Protein AF-A0A929VC02-F1 (afdb_monomer)

Solvent-accessible surface area (backbone atoms only — not comparable to full-atom values): 9599 Å² total; per-residue (Å²): 104,50,95,82,65,68,54,56,39,56,42,61,37,49,88,29,85,53,9,28,54,65,68,62,53,51,51,35,57,77,70,49,42,75,74,69,43,62,22,49,29,26,22,41,56,49,69,61,20,44,47,54,18,50,52,42,27,49,53,31,43,77,44,56,68,30,65,98,31,64,73,59,37,52,54,46,51,33,52,32,50,35,29,50,43,41,16,37,49,35,43,48,42,49,44,52,50,36,67,76,44,52,26,66,78,69,73,48,49,62,70,54,33,69,91,43,45,64,60,52,48,52,52,50,51,52,52,48,52,55,46,34,43,73,74,46,68,33,39,58,68,62,16,40,56,42,84,72,46,81,46,62,45,88,51,14,63,82,50,63,45,62,45,58,45,71,43,85,61,62,56,74,78,72,77,77,78,128

Foldseek 3Di:
DCVVPLFAAEEFAQPDAAFHDQVVLLVCLVVVVLQVHQYYAGHNPRCVRVVVRVVSRVVCVVCSNVVVNVVVNQVSSQVRVQRCLPRPQVTVPLVVCCVPPVCVVVVADQLACDVVQVVVQVSSVVSSVVCCCVRVVCDGQQWHKAWDDWDDPNNHSRRIGTGIGTDDDRDDPPPPDD

Sequence (178 aa):
YHEKYQRAIGVSDVTTCNGCDNDFMENARIHGIFDMIDAIGGWNTAENTNGVVIAQMMIASYYHRFENKEALKVASDTFMARALIADWLAQSNVAHDFYFQYAPEHGIDPFKLQEHLEEVKEFYKKRLSELLEKKLGSQLRGREIHLQKIRFSWNGAFYFAVDCELTGSAKEAGGAER

Radius of gyration: 17.12 Å; Cα contacts (8 Å, |Δi|>4): 274; chains: 1; bounding box: 53×29×47 Å

pLDDT: mean 91.27, std 12.73, range [34.81, 98.19]

Structure (mmCIF, N/CA/C/O backbone):
data_AF-A0A929VC02-F1
#
_entry.id   AF-A0A929VC02-F1
#
loop_
_atom_site.group_PDB
_atom_site.id
_atom_site.type_symbol
_atom_site.label_atom_id
_atom_site.label_alt_id
_atom_site.label_comp_id
_atom_site.label_asym_id
_atom_site.label_entity_id
_atom_site.label_seq_id
_atom_site.pdbx_PDB_ins_code
_atom_site.Cartn_x
_atom_site.Cartn_y
_atom_site.Cartn_z
_atom_site.occupancy
_atom_site.B_iso_or_equiv
_atom_site.auth_seq_id
_atom_site.auth_comp_id
_atom_site.auth_asym_id
_atom_site.auth_atom_id
_atom_site.pdbx_PDB_model_num
ATOM 1 N N . TYR A 1 1 ? -16.280 -11.088 15.897 1.00 62.56 1 TYR A N 1
ATOM 2 C CA . TYR A 1 1 ? -15.101 -11.159 16.797 1.00 62.56 1 TYR A CA 1
ATOM 3 C C . TYR A 1 1 ? -14.931 -9.850 17.559 1.00 62.56 1 TYR A C 1
ATOM 5 O O . TYR A 1 1 ? -14.931 -9.894 18.779 1.00 62.56 1 TYR A O 1
ATOM 13 N N . HIS A 1 2 ? -14.909 -8.702 16.872 1.00 68.88 2 HIS A N 1
ATOM 14 C CA . HIS A 1 2 ? -14.925 -7.365 17.488 1.00 68.88 2 HIS A CA 1
ATOM 15 C C . HIS A 1 2 ? -16.041 -7.152 18.504 1.00 68.88 2 HIS A C 1
ATOM 17 O O . HIS A 1 2 ? -15.754 -6.907 19.665 1.00 68.88 2 HIS A O 1
ATOM 23 N N . GLU A 1 3 ? -17.292 -7.366 18.106 1.00 67.81 3 GLU A N 1
ATOM 24 C CA . GLU A 1 3 ? -18.459 -7.171 18.982 1.00 67.81 3 GLU A CA 1
ATOM 25 C C . GLU A 1 3 ? -18.394 -8.002 20.270 1.00 67.81 3 GLU A C 1
ATOM 27 O O . GLU A 1 3 ? -18.836 -7.563 21.327 1.00 67.81 3 GLU A O 1
ATOM 32 N N . LYS A 1 4 ? -17.794 -9.196 20.191 1.00 71.69 4 LYS A N 1
ATOM 33 C CA . LYS A 1 4 ? -17.735 -10.157 21.296 1.00 71.69 4 LYS A CA 1
ATOM 34 C C . LYS A 1 4 ? -16.480 -10.026 22.160 1.00 71.69 4 LYS A C 1
ATOM 36 O O . LYS A 1 4 ? -16.547 -10.272 23.358 1.00 71.69 4 LYS A O 1
ATOM 41 N N . TYR A 1 5 ? -15.335 -9.712 21.559 1.00 72.12 5 TYR A N 1
ATOM 42 C CA . TYR A 1 5 ? -14.031 -9.780 22.224 1.00 72.12 5 TYR A CA 1
ATOM 43 C C . TYR A 1 5 ? -13.316 -8.432 22.311 1.00 72.12 5 TYR A C 1
ATOM 45 O O . TYR A 1 5 ? -12.352 -8.337 23.064 1.00 72.12 5 TYR A O 1
ATOM 53 N N . GLN A 1 6 ? -13.769 -7.410 21.574 1.00 71.44 6 GLN A N 1
ATOM 54 C CA . GLN A 1 6 ? -13.200 -6.055 21.571 1.00 71.44 6 GLN A CA 1
ATOM 55 C C . GLN A 1 6 ? -11.680 -6.039 21.313 1.00 71.44 6 GLN A C 1
ATOM 57 O O . GLN A 1 6 ? -10.944 -5.226 21.867 1.00 71.44 6 GLN A O 1
ATOM 62 N N . ARG A 1 7 ? -11.185 -6.980 20.497 1.00 83.88 7 ARG A N 1
ATOM 63 C CA . ARG A 1 7 ? -9.752 -7.146 20.209 1.00 83.88 7 ARG A CA 1
ATOM 64 C C . ARG A 1 7 ? -9.407 -6.617 18.835 1.00 83.88 7 ARG A C 1
ATOM 66 O O . ARG A 1 7 ? -10.142 -6.884 17.891 1.00 83.88 7 ARG A O 1
ATOM 73 N N . ALA A 1 8 ? -8.254 -5.963 18.727 1.00 92.94 8 ALA A N 1
ATOM 74 C CA . ALA A 1 8 ? -7.704 -5.606 17.433 1.00 92.94 8 ALA A CA 1
ATOM 75 C C . ALA A 1 8 ? -7.436 -6.860 16.583 1.00 92.94 8 ALA A C 1
ATOM 77 O O . ALA A 1 8 ? -7.048 -7.905 17.114 1.00 92.94 8 ALA A O 1
ATOM 78 N N . ILE A 1 9 ? -7.648 -6.751 15.274 1.00 94.69 9 ILE A N 1
ATOM 79 C CA . ILE A 1 9 ? -7.379 -7.824 14.308 1.00 94.69 9 ILE A CA 1
ATOM 80 C C . ILE A 1 9 ? -6.337 -7.323 13.318 1.00 94.69 9 ILE A C 1
ATOM 82 O O . ILE A 1 9 ? -6.494 -6.249 12.753 1.00 94.69 9 ILE A O 1
ATOM 86 N N . GLY A 1 10 ? -5.291 -8.099 13.079 1.00 95.81 10 GLY A N 1
ATOM 87 C CA . GLY A 1 10 ? -4.235 -7.763 12.133 1.00 95.81 10 GLY A CA 1
ATOM 88 C C . GLY A 1 10 ? -3.983 -8.914 11.178 1.00 95.81 10 GLY A C 1
ATOM 89 O O . GLY A 1 10 ? -4.133 -10.079 11.551 1.00 95.81 10 GLY A O 1
ATOM 90 N N . VAL A 1 11 ? -3.599 -8.579 9.953 1.00 96.62 11 VAL A N 1
ATOM 91 C CA . VAL A 1 11 ? -3.214 -9.539 8.918 1.00 96.62 11 VAL A CA 1
ATOM 92 C C . VAL A 1 11 ? -1.751 -9.312 8.569 1.00 96.62 11 VAL A C 1
ATOM 94 O O . VAL A 1 11 ? -1.351 -8.195 8.267 1.00 96.62 11 VAL A O 1
ATOM 97 N N . SER A 1 12 ? -0.955 -10.373 8.611 1.00 95.56 12 SER A N 1
ATOM 98 C CA . SER A 1 12 ? 0.431 -10.355 8.151 1.00 95.56 12 SER A CA 1
ATOM 99 C C . SER A 1 12 ? 0.554 -11.351 7.014 1.00 95.56 12 SER A C 1
ATOM 101 O O . SER A 1 12 ? 0.361 -12.550 7.223 1.00 95.56 12 SER A O 1
ATOM 103 N N . ASP A 1 13 ? 0.819 -10.845 5.817 1.00 94.75 13 ASP A N 1
ATOM 104 C CA . ASP A 1 13 ? 1.053 -11.660 4.640 1.00 94.75 13 ASP A CA 1
ATOM 105 C C . ASP A 1 13 ? 2.558 -11.785 4.384 1.00 94.75 13 ASP A C 1
ATOM 107 O O . ASP A 1 13 ? 3.274 -10.806 4.173 1.00 94.75 13 ASP A O 1
ATOM 111 N N . VAL A 1 14 ? 3.040 -13.021 4.462 1.00 93.31 14 VAL A N 1
ATOM 112 C CA . VAL A 1 14 ? 4.458 -13.389 4.329 1.00 93.31 14 VAL A CA 1
ATOM 113 C C . VAL A 1 14 ? 4.645 -14.493 3.289 1.00 93.31 14 VAL A C 1
ATOM 115 O O . VAL A 1 14 ? 5.640 -15.215 3.301 1.00 93.31 14 VAL A O 1
ATOM 118 N N . THR A 1 15 ? 3.646 -14.680 2.426 1.00 88.44 15 THR A N 1
ATOM 119 C CA . THR A 1 15 ? 3.602 -15.778 1.455 1.00 88.44 15 THR A CA 1
ATOM 120 C C . THR A 1 15 ? 4.491 -15.523 0.236 1.00 88.44 15 THR A C 1
ATOM 122 O O . THR A 1 15 ? 5.040 -16.470 -0.331 1.00 88.44 15 THR A O 1
ATOM 125 N N . THR A 1 16 ? 4.676 -14.257 -0.148 1.00 86.31 16 THR A N 1
ATOM 126 C CA . THR A 1 16 ? 5.395 -13.837 -1.359 1.00 86.31 16 THR A CA 1
ATOM 127 C C . THR A 1 16 ? 6.744 -13.181 -1.069 1.00 86.31 16 THR A C 1
ATOM 129 O O . THR A 1 16 ? 6.993 -12.646 0.009 1.00 86.31 16 THR A O 1
ATOM 132 N N . CYS A 1 17 ? 7.644 -13.195 -2.063 1.00 82.88 17 CYS A N 1
ATOM 133 C CA . CYS A 1 17 ? 9.002 -12.657 -1.920 1.00 82.88 17 CYS A CA 1
ATOM 134 C C . CYS A 1 17 ? 9.070 -11.128 -1.770 1.00 82.88 17 CYS A C 1
ATOM 136 O O . CYS A 1 17 ? 10.030 -10.646 -1.184 1.00 82.88 17 CYS A O 1
ATOM 138 N N . ASN A 1 18 ? 8.107 -10.372 -2.298 1.00 87.06 18 ASN A N 1
ATOM 139 C CA . ASN A 1 18 ? 7.970 -8.929 -2.086 1.00 87.06 18 ASN A CA 1
ATOM 140 C C . ASN A 1 18 ? 6.486 -8.566 -2.202 1.00 87.06 18 ASN A C 1
ATOM 142 O O . ASN A 1 18 ? 5.821 -9.056 -3.114 1.00 87.06 18 ASN A O 1
ATOM 146 N N . GLY A 1 19 ? 5.994 -7.708 -1.309 1.00 91.75 19 GLY A N 1
ATOM 147 C CA . GLY A 1 19 ? 4.582 -7.331 -1.264 1.00 91.75 19 GLY A CA 1
ATOM 148 C C . GLY A 1 19 ? 3.656 -8.433 -0.741 1.00 91.75 19 GLY A C 1
ATOM 149 O O . GLY A 1 19 ? 4.113 -9.388 -0.110 1.00 91.75 19 GLY A O 1
ATOM 150 N N . CYS A 1 20 ? 2.359 -8.272 -1.006 1.00 94.50 20 CYS A N 1
ATOM 151 C CA . CYS A 1 20 ? 1.292 -9.223 -0.674 1.00 94.50 20 CYS A CA 1
ATOM 152 C C . CYS A 1 20 ? 1.000 -10.241 -1.795 1.00 94.50 20 CYS A C 1
ATOM 154 O O . CYS A 1 20 ? 1.205 -9.959 -2.980 1.00 94.50 20 CYS A O 1
ATOM 156 N N . ASP A 1 21 ? 0.368 -11.355 -1.439 1.00 95.50 21 ASP A N 1
ATOM 157 C CA . ASP A 1 21 ? -0.318 -12.259 -2.355 1.00 95.50 21 ASP A CA 1
ATOM 158 C C . ASP A 1 21 ? -1.566 -11.600 -2.959 1.00 95.50 21 ASP A C 1
ATOM 160 O O . ASP A 1 21 ? -2.468 -11.123 -2.263 1.00 95.50 21 ASP A O 1
ATOM 164 N N . ASN A 1 22 ? -1.627 -11.554 -4.290 1.00 95.69 22 ASN A N 1
ATOM 165 C CA . ASN A 1 22 ? -2.700 -10.850 -4.989 1.00 95.69 22 ASN A CA 1
ATOM 166 C C . ASN A 1 22 ? -4.061 -11.535 -4.827 1.00 95.69 22 ASN A C 1
ATOM 168 O O . ASN A 1 22 ? -5.069 -10.828 -4.728 1.00 95.69 22 ASN A O 1
ATOM 172 N N . ASP A 1 23 ? -4.100 -12.868 -4.777 1.00 96.12 23 ASP A N 1
ATOM 173 C CA . ASP A 1 23 ? -5.351 -13.617 -4.659 1.00 96.12 23 ASP A CA 1
ATOM 174 C C . ASP A 1 23 ? -5.973 -13.400 -3.280 1.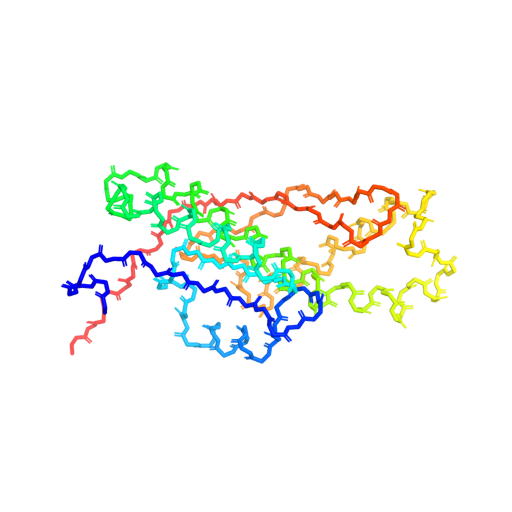00 96.12 23 ASP A C 1
ATOM 176 O O . ASP A 1 23 ? -7.162 -13.082 -3.174 1.00 96.12 23 ASP A O 1
ATOM 180 N N . PHE A 1 24 ? -5.172 -13.484 -2.218 1.00 96.25 24 PHE A N 1
ATOM 181 C CA . PHE A 1 24 ? -5.597 -13.148 -0.867 1.00 96.25 24 PHE A CA 1
ATOM 182 C C . PHE A 1 24 ? -6.142 -11.719 -0.793 1.00 96.25 24 PHE A C 1
ATOM 184 O O . PHE A 1 24 ? -7.256 -11.511 -0.306 1.00 96.25 24 PHE A O 1
ATOM 191 N N . MET A 1 25 ? -5.396 -10.736 -1.303 1.00 97.19 25 MET A N 1
ATOM 192 C CA . MET A 1 25 ? -5.789 -9.329 -1.214 1.00 97.19 25 MET A CA 1
ATOM 193 C C . MET A 1 25 ? -7.062 -9.014 -2.009 1.00 97.19 25 MET A C 1
ATOM 195 O O . MET A 1 25 ? -7.900 -8.232 -1.552 1.00 97.19 25 MET A O 1
ATOM 199 N N . GLU A 1 26 ? -7.253 -9.638 -3.172 1.00 97.56 26 GLU A N 1
ATOM 200 C CA . GLU A 1 26 ? -8.474 -9.477 -3.965 1.00 97.56 26 GLU A CA 1
ATOM 201 C C . GLU A 1 26 ? -9.687 -10.109 -3.267 1.00 97.56 26 GLU A C 1
ATOM 203 O O . GLU A 1 26 ? -10.746 -9.485 -3.185 1.00 97.56 26 GLU A O 1
ATOM 208 N N . ASN A 1 27 ? -9.532 -11.298 -2.679 1.00 97.19 27 ASN A N 1
ATOM 209 C CA . ASN A 1 27 ? -10.591 -11.914 -1.878 1.00 97.19 27 ASN A CA 1
ATOM 210 C C . ASN A 1 27 ? -10.909 -11.078 -0.628 1.00 97.19 27 ASN A C 1
ATOM 212 O O . ASN A 1 27 ? -12.078 -10.847 -0.312 1.00 97.19 27 ASN A O 1
ATOM 216 N N . ALA A 1 28 ? -9.885 -10.561 0.056 1.00 96.75 28 ALA A N 1
ATOM 217 C CA . ALA A 1 28 ? -10.046 -9.699 1.222 1.00 96.75 28 ALA A CA 1
ATOM 218 C C . ALA A 1 28 ? -10.853 -8.433 0.888 1.00 96.75 28 ALA A C 1
ATOM 220 O O . ALA A 1 28 ? -11.749 -8.043 1.640 1.00 96.75 28 ALA A O 1
ATOM 221 N N . ARG A 1 29 ? -10.585 -7.831 -0.272 1.00 96.44 29 ARG A N 1
ATOM 222 C CA . ARG A 1 29 ? -11.320 -6.683 -0.811 1.00 96.44 29 ARG A CA 1
ATOM 223 C C . ARG A 1 29 ? -12.786 -7.015 -1.089 1.00 96.44 29 ARG A C 1
ATOM 225 O O . ARG A 1 29 ? -13.664 -6.297 -0.620 1.00 96.44 29 ARG A O 1
ATOM 232 N N . ILE A 1 30 ? -13.055 -8.103 -1.816 1.00 96.00 30 ILE A N 1
ATOM 233 C CA . ILE A 1 30 ? -14.417 -8.533 -2.185 1.00 96.00 30 ILE A CA 1
ATOM 234 C C . ILE A 1 30 ? -15.268 -8.821 -0.941 1.00 96.00 30 ILE A C 1
ATOM 236 O O . ILE A 1 30 ?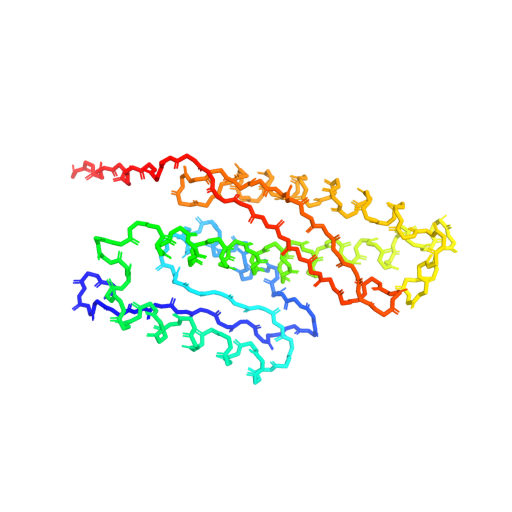 -16.457 -8.513 -0.918 1.00 96.00 30 ILE A O 1
ATOM 240 N N . HIS A 1 31 ? -14.657 -9.368 0.110 1.00 95.81 31 HIS A N 1
ATOM 241 C CA . HIS A 1 31 ? -15.338 -9.702 1.360 1.00 95.81 31 HIS A CA 1
ATOM 242 C C . HIS A 1 31 ? -15.325 -8.581 2.414 1.00 95.81 31 HIS A C 1
ATOM 244 O O . HIS A 1 31 ? -15.722 -8.822 3.554 1.00 95.81 31 HIS A O 1
ATOM 250 N N . GLY A 1 32 ? -14.872 -7.367 2.075 1.00 94.69 32 GLY A N 1
ATOM 251 C CA . GLY A 1 32 ? -14.882 -6.226 3.001 1.00 94.69 32 GLY A CA 1
ATOM 252 C C . GLY A 1 32 ? -13.956 -6.392 4.214 1.00 94.69 32 GLY A C 1
ATOM 253 O O . GLY A 1 32 ? -14.171 -5.778 5.258 1.00 94.69 32 GLY A O 1
ATOM 254 N N . ILE A 1 33 ? -12.911 -7.221 4.112 1.00 95.06 33 ILE A N 1
ATOM 255 C CA . ILE A 1 33 ? -11.979 -7.490 5.219 1.00 95.06 33 ILE A CA 1
ATOM 256 C C . ILE A 1 33 ? -11.265 -6.210 5.675 1.00 95.06 33 ILE A C 1
ATOM 258 O O . ILE A 1 33 ? -11.025 -6.035 6.872 1.00 95.06 33 ILE A O 1
ATOM 262 N N . PHE A 1 34 ? -10.959 -5.288 4.758 1.00 95.56 34 PHE A N 1
ATOM 263 C CA . PHE A 1 34 ? -10.253 -4.043 5.086 1.00 95.56 34 PHE A CA 1
ATOM 264 C C . PHE A 1 34 ? -11.057 -3.111 6.009 1.00 95.56 34 PHE A C 1
ATOM 266 O O . PHE A 1 34 ? -10.474 -2.339 6.771 1.00 95.56 34 PHE A O 1
ATOM 273 N N . ASP A 1 35 ? -12.383 -3.235 6.048 1.00 91.62 35 ASP A N 1
ATOM 274 C CA . ASP A 1 35 ? -13.221 -2.500 7.001 1.00 91.62 35 ASP A CA 1
ATOM 275 C C . ASP A 1 35 ? -13.218 -3.139 8.399 1.00 91.62 35 ASP A C 1
ATOM 277 O O . ASP A 1 35 ? -13.526 -2.483 9.393 1.00 91.62 35 ASP A O 1
ATOM 281 N N . MET A 1 36 ? -12.790 -4.400 8.503 1.00 91.25 36 MET A N 1
ATOM 282 C CA . MET A 1 36 ? -12.781 -5.154 9.754 1.00 91.25 36 MET A CA 1
ATOM 283 C C . MET A 1 36 ? -11.430 -5.151 10.474 1.00 91.25 36 MET A C 1
ATOM 285 O O . MET A 1 36 ? -11.416 -5.212 11.700 1.00 91.25 36 MET A O 1
ATOM 289 N N . ILE A 1 37 ? -10.298 -5.108 9.770 1.00 95.12 37 ILE A N 1
ATOM 290 C CA . ILE A 1 37 ? -8.963 -5.298 10.380 1.00 95.12 37 ILE A CA 1
ATOM 291 C C . ILE A 1 37 ? -8.288 -3.980 10.769 1.00 95.12 37 ILE A C 1
ATOM 293 O O . ILE A 1 37 ? -8.411 -2.985 10.082 1.00 95.12 37 ILE A O 1
ATOM 297 N N . ASP A 1 38 ? -7.535 -3.934 11.852 1.00 95.00 38 ASP A N 1
ATOM 298 C CA . ASP A 1 38 ? -6.860 -2.724 12.336 1.00 95.00 38 ASP A CA 1
ATOM 299 C C . ASP A 1 38 ? -5.445 -2.553 11.771 1.00 95.00 38 ASP A C 1
ATOM 301 O O . ASP A 1 38 ? -4.878 -1.465 11.834 1.00 95.00 38 ASP A O 1
ATOM 305 N N . ALA A 1 39 ? -4.867 -3.620 11.221 1.00 96.56 39 ALA A N 1
ATOM 306 C CA . ALA A 1 39 ? -3.535 -3.596 10.639 1.00 96.56 39 ALA A CA 1
ATOM 307 C C . ALA A 1 39 ? -3.412 -4.602 9.496 1.00 96.56 39 ALA A C 1
ATOM 309 O O . ALA A 1 39 ? -3.977 -5.697 9.550 1.00 96.56 39 ALA A O 1
ATOM 310 N N . ILE A 1 40 ? -2.616 -4.243 8.495 1.00 97.06 40 ILE A N 1
ATOM 311 C CA . ILE A 1 40 ? -2.153 -5.156 7.458 1.00 97.06 40 ILE A CA 1
ATOM 312 C C . ILE A 1 40 ? -0.693 -4.858 7.129 1.00 97.06 40 ILE A C 1
ATOM 314 O O . ILE A 1 40 ? -0.265 -3.710 7.243 1.00 97.06 40 ILE A O 1
ATOM 318 N N . GLY A 1 41 ? 0.053 -5.882 6.739 1.00 95.44 41 GLY A N 1
ATOM 319 C CA . GLY A 1 41 ? 1.379 -5.745 6.149 1.00 95.44 41 GLY A CA 1
ATOM 320 C C . GLY A 1 41 ? 1.654 -6.914 5.214 1.00 95.44 41 GLY A C 1
ATOM 321 O O . GLY A 1 41 ? 1.171 -8.020 5.468 1.00 95.44 41 GLY A O 1
ATOM 322 N N . GLY A 1 42 ? 2.417 -6.660 4.155 1.00 93.69 42 GLY A N 1
ATOM 323 C CA . GLY A 1 42 ? 2.812 -7.658 3.165 1.00 93.69 42 GLY A CA 1
ATOM 324 C C . GLY A 1 42 ? 4.283 -7.545 2.802 1.00 93.69 42 GLY A C 1
ATOM 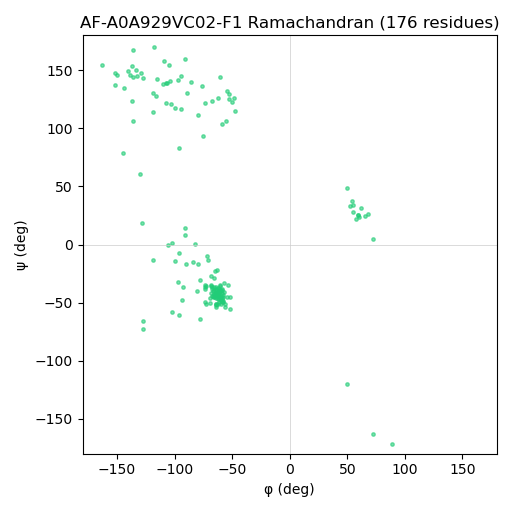325 O O . GLY A 1 42 ? 4.689 -6.615 2.106 1.00 93.69 42 GLY A O 1
ATOM 326 N N . TRP A 1 43 ? 5.098 -8.485 3.275 1.00 90.50 43 TRP A N 1
ATOM 327 C CA . TRP A 1 43 ? 6.524 -8.531 2.950 1.00 90.50 43 TRP A CA 1
ATOM 328 C C . TRP A 1 43 ? 7.118 -9.905 3.271 1.00 90.50 43 TRP A C 1
ATOM 330 O O . TRP A 1 43 ? 6.646 -10.591 4.178 1.00 90.50 43 TRP A O 1
ATOM 340 N N . ASN A 1 44 ? 8.198 -10.297 2.590 1.00 83.00 44 ASN A N 1
ATOM 341 C CA . ASN A 1 44 ? 8.817 -11.618 2.766 1.00 83.00 44 ASN A CA 1
ATOM 342 C C . ASN A 1 44 ? 9.496 -11.826 4.119 1.00 83.00 44 ASN A C 1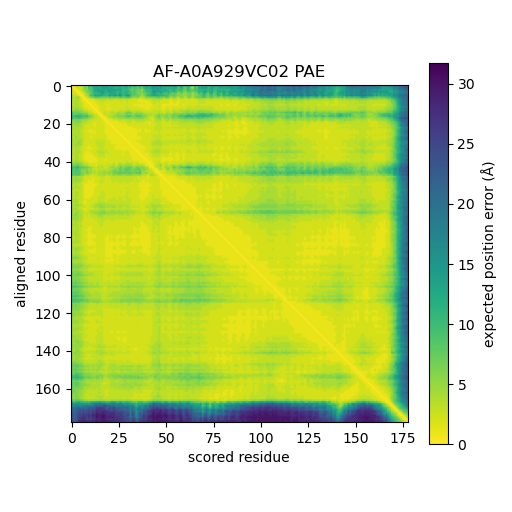
ATOM 344 O O . ASN A 1 44 ? 9.526 -12.940 4.643 1.00 83.00 44 ASN A O 1
ATOM 348 N N . THR A 1 45 ? 10.095 -10.777 4.678 1.00 86.81 45 THR A N 1
ATOM 349 C CA . THR A 1 45 ? 10.753 -10.867 5.981 1.00 86.81 45 THR A CA 1
ATOM 350 C C . THR A 1 45 ? 9.694 -10.894 7.072 1.00 86.81 45 THR A C 1
ATOM 352 O O . THR A 1 45 ? 9.268 -9.847 7.561 1.00 86.81 45 THR A O 1
ATOM 355 N N . ALA A 1 46 ? 9.305 -12.103 7.477 1.00 84.12 46 ALA A N 1
ATOM 356 C CA . ALA A 1 46 ? 8.229 -12.324 8.436 1.00 84.12 46 ALA A CA 1
ATOM 357 C C . ALA A 1 46 ? 8.404 -11.545 9.746 1.00 84.12 46 ALA A C 1
ATOM 359 O O . ALA A 1 46 ? 7.421 -11.068 10.301 1.00 84.12 46 ALA A O 1
ATOM 360 N N . GLU A 1 47 ? 9.635 -11.368 10.229 1.00 84.56 47 GLU A N 1
ATOM 361 C CA . GLU A 1 47 ? 9.909 -10.577 11.435 1.00 84.56 47 GLU A CA 1
ATOM 362 C C . GLU A 1 47 ? 9.499 -9.104 11.277 1.00 84.56 47 GLU A C 1
ATOM 364 O O . GLU A 1 47 ? 8.899 -8.538 12.190 1.00 84.56 47 GLU A O 1
ATOM 369 N N . ASN A 1 48 ? 9.738 -8.504 10.105 1.00 87.06 48 ASN A N 1
ATOM 370 C CA . ASN A 1 48 ? 9.351 -7.122 9.822 1.00 87.06 48 ASN A CA 1
ATOM 371 C C . ASN A 1 48 ? 7.826 -6.999 9.723 1.00 87.06 48 ASN A C 1
ATOM 373 O O . ASN A 1 48 ? 7.230 -6.158 10.397 1.00 87.06 48 ASN A O 1
ATOM 377 N N . THR A 1 49 ? 7.193 -7.864 8.924 1.00 92.94 49 THR A N 1
ATOM 378 C CA . THR A 1 49 ? 5.743 -7.828 8.681 1.00 92.94 49 THR A CA 1
ATOM 379 C C . THR A 1 49 ? 4.967 -8.115 9.962 1.00 92.94 49 THR A C 1
ATOM 381 O O . THR A 1 49 ? 4.136 -7.310 10.387 1.00 92.94 49 THR A O 1
ATOM 384 N N . ASN A 1 50 ? 5.304 -9.210 10.654 1.00 94.62 50 ASN A N 1
ATOM 385 C CA . ASN A 1 50 ? 4.673 -9.568 11.922 1.00 94.62 50 ASN A CA 1
ATOM 386 C C . ASN A 1 50 ? 4.927 -8.494 12.982 1.00 94.62 50 ASN A C 1
ATOM 388 O O . ASN A 1 50 ? 4.004 -8.144 13.712 1.00 94.62 50 ASN A O 1
ATOM 392 N N . GLY A 1 51 ? 6.145 -7.948 13.057 1.00 95.50 51 GLY A N 1
ATOM 393 C CA . GLY A 1 51 ? 6.499 -6.903 14.014 1.00 95.50 51 GLY A CA 1
ATOM 394 C C . GLY A 1 51 ? 5.644 -5.644 13.855 1.00 95.50 51 GLY A C 1
ATOM 395 O O . GLY A 1 51 ? 5.069 -5.170 14.835 1.00 95.50 51 GLY A O 1
ATOM 396 N N . VAL A 1 52 ? 5.496 -5.136 12.626 1.00 95.00 52 VAL A N 1
ATOM 397 C CA . VAL A 1 52 ? 4.663 -3.955 12.334 1.00 95.00 52 VAL A CA 1
ATOM 398 C C . VAL A 1 52 ? 3.190 -4.226 12.639 1.00 95.00 52 VAL A C 1
ATOM 400 O O . VAL A 1 52 ? 2.539 -3.412 13.300 1.00 95.00 52 VAL A O 1
ATOM 403 N N . VAL A 1 53 ? 2.667 -5.377 12.210 1.00 97.06 53 VAL A N 1
ATOM 404 C CA . VAL A 1 53 ? 1.258 -5.746 12.418 1.00 97.06 53 VAL A CA 1
ATOM 405 C C . VAL A 1 53 ? 0.952 -5.927 13.907 1.00 97.06 53 VAL A C 1
ATOM 407 O O . VAL A 1 53 ? -0.042 -5.391 14.395 1.00 97.06 53 VAL A O 1
ATOM 410 N N . ILE A 1 54 ? 1.822 -6.606 14.663 1.00 96.56 54 ILE A N 1
ATOM 411 C CA . ILE A 1 54 ? 1.683 -6.762 16.119 1.00 96.56 54 ILE A CA 1
ATOM 412 C C . ILE A 1 54 ? 1.752 -5.403 16.815 1.00 96.56 54 ILE A C 1
ATOM 414 O O . ILE A 1 54 ? 0.898 -5.120 17.654 1.00 96.56 54 ILE A O 1
ATOM 418 N N . ALA A 1 55 ? 2.707 -4.541 16.456 1.00 96.88 55 ALA A N 1
ATOM 419 C CA . ALA A 1 55 ? 2.825 -3.213 17.053 1.00 96.88 55 ALA A CA 1
ATOM 420 C C . ALA A 1 55 ? 1.549 -2.379 16.841 1.00 96.88 55 ALA A C 1
ATOM 422 O O . ALA A 1 55 ? 1.023 -1.807 17.797 1.00 96.88 55 ALA A O 1
ATOM 423 N N . GLN A 1 56 ? 0.997 -2.366 15.622 1.00 96.81 56 GLN A N 1
ATOM 424 C CA . GLN A 1 56 ? -0.264 -1.673 15.337 1.00 96.81 56 GLN A CA 1
ATOM 425 C C . GLN A 1 56 ? -1.449 -2.288 16.091 1.00 96.81 56 GLN A C 1
ATOM 427 O O . GLN A 1 56 ? -2.241 -1.554 16.680 1.00 96.81 56 GLN A O 1
ATOM 432 N N . MET A 1 57 ? -1.545 -3.621 16.168 1.00 95.75 57 MET A N 1
ATOM 433 C CA . MET A 1 57 ? -2.580 -4.283 16.973 1.00 95.75 57 MET A CA 1
ATOM 434 C C . MET A 1 57 ? -2.466 -3.960 18.467 1.00 95.75 57 MET A C 1
ATOM 436 O O . MET A 1 57 ? -3.492 -3.804 19.131 1.00 95.75 57 MET A O 1
ATOM 44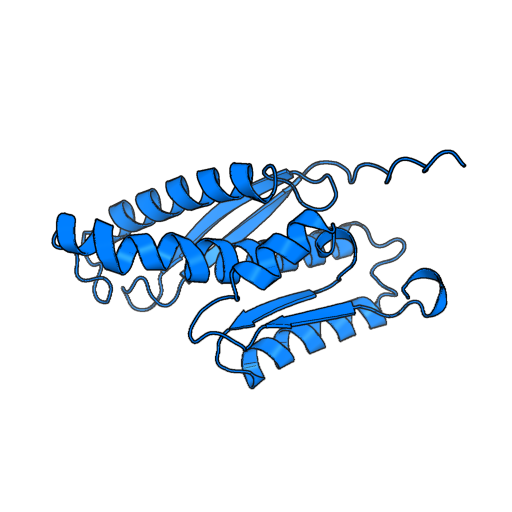0 N N . MET A 1 58 ? -1.251 -3.847 19.012 1.00 95.69 58 MET A N 1
ATOM 441 C CA . MET A 1 58 ? -1.028 -3.456 20.406 1.00 95.69 58 MET A CA 1
ATOM 442 C C . MET A 1 58 ? -1.471 -2.015 20.660 1.00 95.69 58 MET A C 1
ATOM 444 O O . MET A 1 58 ? -2.172 -1.770 21.640 1.00 95.69 58 MET A O 1
ATOM 448 N N . ILE A 1 59 ? -1.123 -1.080 19.769 1.00 95.75 59 ILE A N 1
ATOM 449 C CA . ILE A 1 59 ? -1.555 0.323 19.855 1.00 95.75 59 ILE A CA 1
ATOM 450 C C . ILE A 1 59 ? -3.082 0.408 19.768 1.00 95.75 59 ILE A C 1
ATOM 452 O O . ILE A 1 59 ? -3.713 1.015 20.633 1.00 95.75 59 ILE A O 1
ATOM 456 N N . ALA A 1 60 ? -3.686 -0.243 18.771 1.00 94.75 60 ALA A N 1
ATOM 457 C CA . ALA A 1 60 ? -5.134 -0.288 18.622 1.00 94.75 60 ALA A CA 1
ATOM 458 C C . ALA A 1 60 ? -5.796 -0.886 19.871 1.00 94.75 60 ALA A C 1
ATOM 460 O O . ALA A 1 60 ? -6.742 -0.307 20.394 1.00 94.75 60 ALA A O 1
ATOM 461 N N . SER A 1 61 ? -5.274 -1.989 20.412 1.00 92.81 61 SER A N 1
ATOM 462 C CA . SER A 1 61 ? -5.818 -2.616 21.625 1.00 92.81 61 SER A CA 1
ATOM 463 C C . SER A 1 61 ? -5.698 -1.716 22.857 1.00 92.81 61 SER A C 1
ATOM 465 O O . SER A 1 61 ? -6.661 -1.599 23.610 1.00 92.81 61 SER A O 1
ATOM 467 N N . TYR A 1 62 ? -4.555 -1.046 23.045 1.00 93.44 62 TYR A N 1
ATOM 468 C CA . TYR A 1 62 ? -4.332 -0.105 24.148 1.00 93.44 62 TYR A CA 1
ATOM 469 C C . TYR A 1 62 ? -5.343 1.047 24.131 1.00 93.44 62 TYR A C 1
ATOM 471 O O . TYR A 1 62 ? -5.828 1.470 25.177 1.00 93.44 62 TYR A O 1
ATOM 479 N N . TYR A 1 63 ? -5.698 1.529 22.939 1.00 93.19 63 TYR A N 1
ATOM 480 C CA . TYR A 1 63 ? -6.686 2.590 22.761 1.00 93.19 63 TYR A CA 1
ATOM 481 C C . TYR A 1 63 ? -8.121 2.084 22.569 1.00 93.19 63 TYR A C 1
ATOM 483 O O . TYR A 1 63 ? -8.956 2.868 22.126 1.00 93.19 63 TYR A O 1
ATOM 491 N N . HIS A 1 64 ? -8.425 0.814 22.860 1.00 91.19 64 HIS A N 1
ATOM 492 C CA . HIS A 1 64 ? -9.752 0.222 22.625 1.00 91.19 64 HIS A CA 1
ATOM 493 C C . HIS A 1 64 ? -10.262 0.482 21.197 1.00 91.19 64 HIS A C 1
ATOM 495 O O . HIS A 1 64 ? -11.356 0.985 20.973 1.00 91.19 64 HIS A O 1
ATOM 501 N N . ARG A 1 65 ? -9.401 0.210 20.213 1.00 91.38 65 ARG A N 1
ATOM 502 C CA . ARG A 1 65 ? -9.595 0.500 18.782 1.00 91.38 65 ARG A CA 1
ATOM 503 C C . ARG A 1 65 ? -9.906 1.971 18.492 1.00 91.38 65 ARG A C 1
ATOM 505 O O . ARG A 1 65 ? -10.613 2.292 17.541 1.00 91.38 65 ARG A O 1
ATOM 512 N N . PHE A 1 66 ? -9.314 2.856 19.291 1.00 93.31 66 PHE A N 1
ATOM 513 C CA . PHE A 1 66 ? -9.459 4.307 19.204 1.00 93.31 66 PHE A CA 1
ATOM 514 C C . PHE A 1 66 ? -10.898 4.792 19.422 1.00 93.31 66 PHE A C 1
ATOM 516 O O . PHE A 1 66 ? -11.296 5.820 18.871 1.00 93.31 66 PHE A O 1
ATOM 523 N N . GLU A 1 67 ? -11.673 4.082 20.248 1.00 89.69 67 GLU A N 1
ATOM 524 C CA . GLU A 1 67 ? -13.012 4.511 20.650 1.00 89.69 67 GLU A CA 1
ATOM 525 C C . GLU A 1 67 ? -12.970 5.942 21.215 1.00 89.69 67 GLU A C 1
ATOM 527 O O . GLU A 1 67 ? -12.138 6.275 22.067 1.00 89.69 67 GLU A O 1
ATOM 532 N N . ASN A 1 68 ? -13.846 6.816 20.709 1.00 91.75 68 ASN A N 1
ATOM 533 C CA . ASN A 1 68 ? -13.891 8.244 21.046 1.00 91.75 68 ASN A CA 1
ATOM 534 C C . ASN A 1 68 ? -12.576 9.015 20.767 1.00 91.75 68 ASN A C 1
ATOM 536 O O . ASN A 1 68 ? -12.326 10.062 21.368 1.00 91.75 68 ASN A O 1
ATOM 540 N N . LYS A 1 69 ? -11.705 8.513 19.875 1.00 94.75 69 LYS A N 1
ATOM 541 C CA . LYS A 1 69 ? -10.413 9.128 19.510 1.00 94.75 69 LYS A CA 1
ATOM 542 C C . LYS A 1 69 ? -10.239 9.235 17.997 1.00 94.75 69 LYS A C 1
ATOM 544 O O . LYS A 1 69 ? -9.275 8.720 17.434 1.00 94.75 69 LYS A O 1
ATOM 549 N N . GLU A 1 70 ? -11.144 9.967 17.354 1.00 93.88 70 GLU A N 1
ATOM 550 C CA . GLU A 1 70 ? -11.229 10.058 15.890 1.00 93.88 70 GLU A CA 1
ATOM 551 C C . GLU A 1 70 ? -9.902 10.432 15.213 1.00 93.88 70 GLU A C 1
ATOM 553 O O . GLU A 1 70 ? -9.481 9.775 14.268 1.00 93.88 70 GLU A O 1
ATOM 558 N N . ALA A 1 71 ? -9.178 11.428 15.732 1.00 94.81 71 ALA A N 1
ATOM 559 C CA . ALA A 1 71 ? -7.899 11.840 15.148 1.00 94.81 71 ALA A CA 1
ATOM 560 C C . ALA A 1 71 ? -6.848 10.710 15.148 1.00 94.81 71 ALA A C 1
ATOM 562 O O . ALA A 1 71 ? -6.112 10.544 14.176 1.00 94.81 71 ALA A O 1
ATOM 563 N N . LEU A 1 72 ? -6.794 9.901 16.214 1.00 96.25 72 LEU A N 1
ATOM 564 C CA . LEU A 1 72 ? -5.890 8.747 16.280 1.00 96.25 72 LEU A CA 1
ATOM 565 C C . LEU A 1 72 ? -6.377 7.604 15.387 1.00 96.25 72 LEU A C 1
ATOM 567 O O . LEU A 1 72 ? -5.557 6.925 14.770 1.00 96.25 72 LEU A O 1
ATOM 571 N N . LYS A 1 73 ? -7.699 7.425 15.278 1.00 95.38 73 LYS A N 1
ATOM 572 C CA . LYS A 1 73 ? -8.298 6.447 14.371 1.00 95.38 73 LYS A CA 1
ATOM 573 C C . LYS A 1 73 ? -7.936 6.749 12.919 1.00 95.38 73 LYS A C 1
ATOM 575 O O . LYS A 1 73 ? -7.469 5.855 12.222 1.00 95.38 73 LYS A O 1
ATOM 580 N N . VAL A 1 74 ? -8.062 8.007 12.495 1.00 96.38 74 VAL A N 1
ATOM 581 C CA . VAL A 1 74 ? -7.665 8.458 11.152 1.00 96.38 74 VAL A CA 1
ATOM 582 C C . VAL A 1 74 ? -6.172 8.249 10.919 1.00 96.38 74 VAL A C 1
ATOM 584 O O . VAL A 1 74 ? -5.789 7.772 9.853 1.00 96.38 74 VAL A O 1
ATOM 587 N N . ALA A 1 75 ? -5.318 8.542 11.904 1.00 97.00 75 ALA A N 1
ATOM 588 C CA . ALA A 1 75 ? -3.881 8.298 11.785 1.00 97.00 75 ALA A CA 1
ATOM 589 C C . ALA A 1 75 ? -3.555 6.801 11.610 1.00 97.00 75 ALA A C 1
ATOM 591 O O . ALA A 1 75 ? -2.732 6.441 10.767 1.00 97.00 75 ALA A O 1
ATOM 592 N N . SER A 1 76 ? -4.229 5.927 12.364 1.00 96.88 76 SER A N 1
ATOM 593 C CA . SER A 1 76 ? -4.083 4.471 12.250 1.00 96.88 76 SER A CA 1
ATOM 594 C C . SER A 1 76 ? -4.601 3.944 10.906 1.00 96.88 76 SER A C 1
ATOM 596 O O . SER A 1 76 ? -3.897 3.196 10.231 1.00 96.88 76 SER A O 1
ATOM 598 N N . ASP A 1 77 ? -5.765 4.410 10.451 1.00 97.31 77 ASP A N 1
ATOM 599 C CA . ASP A 1 77 ? -6.319 4.045 9.141 1.00 97.31 77 ASP A CA 1
ATOM 600 C C . ASP A 1 77 ? -5.438 4.540 7.994 1.00 97.31 77 ASP A C 1
ATOM 602 O O . ASP A 1 77 ? -5.247 3.834 7.008 1.00 97.31 77 ASP A O 1
ATOM 606 N N . THR A 1 78 ? -4.843 5.725 8.137 1.00 97.81 78 THR A N 1
ATOM 607 C CA . THR A 1 78 ? -3.883 6.259 7.164 1.00 97.81 78 THR A CA 1
ATOM 608 C C . THR A 1 78 ? -2.638 5.378 7.108 1.00 97.81 78 THR A C 1
ATOM 610 O O . THR A 1 78 ? -2.121 5.108 6.027 1.00 97.81 78 THR A O 1
ATOM 613 N N . PHE A 1 79 ? -2.163 4.872 8.250 1.00 97.38 79 PHE A N 1
ATOM 614 C CA . PHE A 1 79 ? -1.058 3.915 8.280 1.00 97.38 79 PHE A CA 1
ATOM 615 C C . PHE A 1 79 ? -1.419 2.604 7.563 1.00 97.38 79 PHE A C 1
ATOM 617 O O . PHE A 1 79 ? -0.632 2.114 6.755 1.00 97.38 79 PHE A O 1
ATOM 624 N N . MET A 1 80 ? -2.626 2.076 7.783 1.00 97.56 80 MET A N 1
ATOM 625 C CA . MET A 1 80 ? -3.126 0.899 7.067 1.00 97.56 80 MET A CA 1
ATOM 626 C C . MET A 1 80 ? -3.260 1.154 5.556 1.00 97.56 80 MET A C 1
ATOM 628 O O . MET A 1 80 ? -2.851 0.316 4.756 1.00 97.56 80 MET A O 1
ATOM 632 N N . ALA A 1 81 ? -3.770 2.320 5.148 1.00 98.00 81 ALA A N 1
ATOM 633 C CA . ALA A 1 81 ? -3.860 2.710 3.742 1.00 98.00 81 ALA A CA 1
ATOM 634 C C . ALA A 1 81 ? -2.476 2.747 3.078 1.00 98.00 81 ALA A C 1
ATOM 636 O O . ALA A 1 81 ? -2.314 2.254 1.963 1.00 98.00 81 ALA A O 1
ATOM 637 N N . ARG A 1 82 ? -1.450 3.248 3.780 1.00 97.56 82 ARG A N 1
ATOM 638 C CA . ARG A 1 82 ? -0.064 3.216 3.289 1.00 97.56 82 ARG A CA 1
ATOM 639 C C . ARG A 1 82 ? 0.431 1.792 3.058 1.00 97.56 82 ARG A C 1
ATOM 641 O O . ARG A 1 82 ? 1.082 1.576 2.043 1.00 97.56 82 ARG A O 1
ATOM 648 N N . ALA A 1 83 ? 0.101 0.844 3.936 1.00 96.56 83 ALA A N 1
ATOM 649 C CA . ALA A 1 83 ? 0.453 -0.564 3.746 1.00 96.56 83 ALA A CA 1
ATOM 650 C C . ALA A 1 83 ? -0.272 -1.175 2.534 1.00 96.56 83 ALA A C 1
ATOM 652 O O . ALA A 1 83 ? 0.369 -1.783 1.686 1.00 96.56 83 ALA A O 1
ATOM 653 N N . LEU A 1 84 ? -1.579 -0.929 2.369 1.00 97.81 84 LEU A N 1
ATOM 654 C CA . LEU A 1 84 ? -2.319 -1.376 1.176 1.00 97.81 84 LEU A CA 1
ATOM 655 C C . LEU A 1 84 ? -1.700 -0.827 -0.119 1.00 97.81 84 LEU A C 1
ATOM 657 O O . LEU A 1 84 ? -1.588 -1.543 -1.111 1.00 97.81 84 LEU A O 1
ATOM 661 N N . ILE A 1 85 ? -1.280 0.439 -0.122 1.00 98.06 85 ILE A N 1
ATOM 662 C CA . ILE A 1 85 ? -0.674 1.057 -1.304 1.00 98.06 85 ILE A CA 1
ATOM 663 C C . ILE A 1 85 ? 0.742 0.529 -1.537 1.00 98.06 85 ILE A C 1
ATOM 665 O O . ILE A 1 85 ? 1.063 0.171 -2.663 1.00 98.06 85 ILE A O 1
ATOM 669 N N . ALA A 1 86 ? 1.600 0.508 -0.518 1.00 96.50 86 ALA A N 1
ATOM 670 C CA . ALA A 1 86 ? 3.001 0.132 -0.677 1.00 96.50 86 ALA A CA 1
ATOM 671 C C . ALA A 1 86 ? 3.169 -1.371 -0.915 1.00 96.50 86 ALA A C 1
ATOM 673 O O . ALA A 1 86 ? 3.809 -1.770 -1.886 1.00 96.50 86 ALA A O 1
ATOM 674 N N . ASP A 1 87 ? 2.566 -2.196 -0.068 1.00 95.81 87 ASP A N 1
ATOM 675 C CA . ASP A 1 87 ? 2.830 -3.630 -0.057 1.00 95.81 87 ASP A CA 1
ATOM 676 C C . ASP A 1 87 ? 2.033 -4.333 -1.156 1.00 95.81 87 ASP A C 1
ATOM 678 O O . ASP A 1 87 ? 2.566 -5.185 -1.859 1.00 95.81 87 ASP A O 1
ATOM 682 N N . TRP A 1 88 ? 0.776 -3.937 -1.371 1.00 96.81 88 TRP A N 1
ATOM 683 C CA . TRP A 1 88 ? -0.071 -4.579 -2.374 1.00 96.81 88 TRP A CA 1
ATOM 684 C C . TRP A 1 88 ? -0.081 -3.844 -3.713 1.00 96.81 88 TRP A C 1
ATOM 686 O O . TRP A 1 88 ? 0.310 -4.417 -4.731 1.00 96.81 88 TRP A O 1
ATOM 696 N N . LEU A 1 89 ? -0.521 -2.582 -3.758 1.00 97.69 89 LEU A N 1
ATOM 697 C CA . LEU A 1 89 ? -0.668 -1.901 -5.050 1.00 97.69 89 LEU A CA 1
ATOM 698 C C . LEU A 1 89 ? 0.691 -1.649 -5.714 1.00 97.69 89 LEU A C 1
ATOM 700 O O . LEU A 1 89 ? 0.836 -1.904 -6.904 1.00 97.69 89 LEU A O 1
ATOM 704 N N . ALA A 1 90 ? 1.698 -1.191 -4.973 1.00 97.12 90 ALA A N 1
ATOM 705 C CA . ALA A 1 90 ? 3.014 -0.926 -5.534 1.00 97.12 90 ALA A CA 1
ATOM 706 C C . ALA A 1 90 ? 3.800 -2.227 -5.717 1.00 97.12 90 ALA A C 1
ATOM 708 O O . ALA A 1 90 ? 4.078 -2.607 -6.850 1.00 97.12 90 ALA A O 1
ATOM 709 N N . GLN A 1 91 ? 4.130 -2.929 -4.635 1.00 95.25 91 GLN A N 1
ATOM 710 C CA . GLN A 1 91 ? 5.107 -4.020 -4.700 1.00 95.25 91 GLN A CA 1
ATOM 711 C C . GLN A 1 91 ? 4.576 -5.282 -5.383 1.00 95.25 91 GLN A C 1
ATOM 713 O O . GLN A 1 91 ? 5.307 -5.879 -6.172 1.00 95.25 91 GLN A O 1
ATOM 718 N N . SER A 1 92 ? 3.308 -5.649 -5.178 1.00 95.00 92 SER A N 1
ATOM 719 C CA . SER A 1 92 ? 2.721 -6.826 -5.844 1.00 95.00 92 SER A CA 1
ATOM 720 C C . SER A 1 92 ? 2.201 -6.565 -7.256 1.00 95.00 92 SER A C 1
ATOM 722 O O . SER A 1 92 ? 1.886 -7.524 -7.961 1.00 95.00 92 SER A O 1
ATOM 724 N N . ASN A 1 93 ? 2.032 -5.301 -7.665 1.00 96.31 93 ASN A N 1
ATOM 725 C CA . ASN A 1 93 ? 1.443 -4.966 -8.966 1.00 96.31 93 ASN A CA 1
ATOM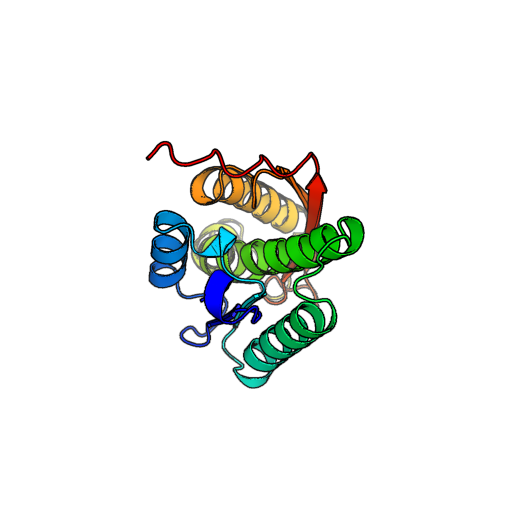 726 C C . ASN A 1 93 ? 2.331 -3.998 -9.764 1.00 96.31 93 ASN A C 1
ATOM 728 O O . ASN A 1 93 ? 2.991 -4.429 -10.705 1.00 96.31 93 ASN A O 1
ATOM 732 N N . VAL A 1 94 ? 2.407 -2.714 -9.389 1.00 97.56 94 VAL A N 1
ATOM 733 C CA . VAL A 1 94 ? 3.134 -1.702 -10.191 1.00 97.56 94 VAL A CA 1
ATOM 734 C C . VAL A 1 94 ? 4.609 -2.050 -10.396 1.00 97.56 94 VAL A C 1
ATOM 736 O O . VAL A 1 94 ? 5.137 -1.848 -11.487 1.00 97.56 94 VAL A O 1
ATOM 739 N N . ALA A 1 95 ? 5.275 -2.587 -9.374 1.00 95.81 95 ALA A N 1
ATOM 740 C CA . ALA A 1 95 ? 6.675 -2.973 -9.460 1.00 95.81 95 ALA A CA 1
ATOM 741 C C . ALA A 1 95 ? 6.886 -4.063 -10.513 1.00 95.81 95 ALA A C 1
ATOM 743 O O . ALA A 1 95 ? 7.803 -3.953 -11.319 1.00 95.81 95 ALA A O 1
ATOM 744 N N . HIS A 1 96 ? 6.016 -5.073 -10.565 1.00 93.06 96 HIS A N 1
ATOM 745 C CA . HIS A 1 96 ? 6.111 -6.129 -11.567 1.00 93.06 96 HIS A CA 1
ATOM 746 C C . HIS A 1 96 ? 6.039 -5.554 -12.993 1.00 93.06 96 HIS A C 1
ATOM 748 O O . HIS A 1 96 ? 6.921 -5.818 -13.811 1.00 93.06 96 HIS A O 1
ATOM 754 N N . ASP A 1 97 ? 5.051 -4.700 -13.269 1.00 95.12 97 ASP A N 1
ATOM 755 C CA . ASP A 1 97 ? 4.914 -4.038 -14.573 1.00 95.12 97 ASP A CA 1
ATOM 756 C C . ASP A 1 97 ? 6.124 -3.145 -14.892 1.00 95.12 97 ASP A C 1
ATOM 758 O O . ASP A 1 97 ? 6.604 -3.109 -16.027 1.00 95.12 97 ASP A O 1
ATOM 762 N N . PHE A 1 98 ? 6.664 -2.452 -13.886 1.00 97.69 98 PHE A N 1
ATOM 763 C CA . PHE A 1 98 ? 7.854 -1.626 -14.049 1.00 97.69 98 PHE A CA 1
ATOM 764 C C . PHE A 1 98 ? 9.087 -2.457 -14.426 1.00 97.69 98 PHE A C 1
ATOM 766 O O . PHE A 1 98 ? 9.729 -2.177 -15.436 1.00 97.69 98 PHE A O 1
ATOM 773 N N . TYR A 1 99 ? 9.407 -3.484 -13.636 1.00 95.94 99 TYR A N 1
ATOM 774 C CA . TYR A 1 99 ? 10.616 -4.293 -13.802 1.00 95.94 99 TYR A CA 1
ATOM 775 C C . TYR A 1 99 ? 10.618 -5.097 -15.102 1.00 95.94 99 TYR A C 1
ATOM 777 O O . TYR A 1 99 ? 11.666 -5.230 -15.732 1.00 95.94 99 TYR A O 1
ATOM 785 N N . PHE A 1 100 ? 9.467 -5.650 -15.493 1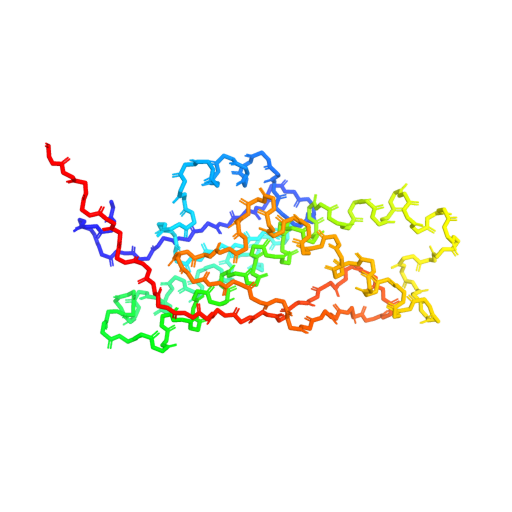.00 95.00 100 PHE A N 1
ATOM 786 C CA . PHE A 1 100 ? 9.398 -6.607 -16.597 1.00 95.00 100 PHE A CA 1
ATOM 787 C C . PHE A 1 100 ? 8.939 -6.008 -17.926 1.00 95.00 100 PHE A C 1
ATOM 789 O O . PHE A 1 100 ? 9.112 -6.661 -18.953 1.00 95.00 100 PHE A O 1
ATOM 796 N N . GLN A 1 101 ? 8.370 -4.799 -17.931 1.00 96.44 101 GLN A N 1
ATOM 797 C CA . GLN A 1 101 ? 7.879 -4.159 -19.157 1.00 96.44 101 GLN A CA 1
ATOM 798 C C . GLN A 1 101 ? 8.448 -2.751 -19.315 1.00 96.44 101 GLN A C 1
ATOM 800 O O . GLN A 1 101 ? 9.263 -2.514 -20.203 1.00 96.44 101 GLN A O 1
ATOM 805 N N . TYR A 1 102 ? 8.084 -1.826 -18.421 1.00 97.69 102 TYR A N 1
ATOM 806 C CA . TYR A 1 102 ? 8.380 -0.407 -18.627 1.00 97.69 102 TYR A CA 1
ATOM 807 C C . TYR A 1 102 ? 9.885 -0.111 -18.644 1.00 97.69 102 TYR A C 1
ATOM 809 O O . TYR A 1 102 ? 10.376 0.518 -19.579 1.00 97.69 102 TYR A O 1
ATOM 817 N N . ALA A 1 103 ? 10.633 -0.576 -17.638 1.00 97.50 103 ALA A N 1
ATOM 818 C CA . ALA A 1 103 ? 12.061 -0.294 -17.533 1.00 97.50 103 ALA A CA 1
ATOM 819 C C . ALA A 1 103 ? 12.869 -0.872 -18.717 1.00 97.50 103 ALA A C 1
ATOM 821 O O . ALA A 1 103 ? 13.626 -0.107 -19.319 1.00 97.50 103 ALA A O 1
ATOM 822 N N . PRO A 1 104 ? 12.678 -2.143 -19.137 1.00 97.31 104 PRO A N 1
ATOM 823 C CA . PRO A 1 104 ? 13.310 -2.671 -20.349 1.00 97.31 104 PRO A CA 1
ATOM 824 C C . PRO A 1 104 ? 12.978 -1.888 -21.626 1.00 97.31 104 PRO A C 1
ATOM 826 O O . PRO A 1 104 ? 13.878 -1.612 -22.415 1.00 97.31 104 PRO A O 1
ATOM 829 N N . GLU A 1 105 ? 11.712 -1.507 -21.828 1.00 97.44 105 GLU A N 1
ATOM 830 C CA . GLU A 1 105 ? 11.269 -0.768 -23.022 1.00 97.44 105 GLU A CA 1
ATOM 831 C C . GLU A 1 105 ? 11.864 0.645 -23.108 1.00 97.44 105 GLU A C 1
ATOM 833 O O . GLU A 1 105 ? 12.069 1.161 -24.206 1.00 97.44 105 GLU A O 1
ATOM 838 N N . HIS A 1 106 ? 12.173 1.251 -21.959 1.00 96.56 106 HIS A 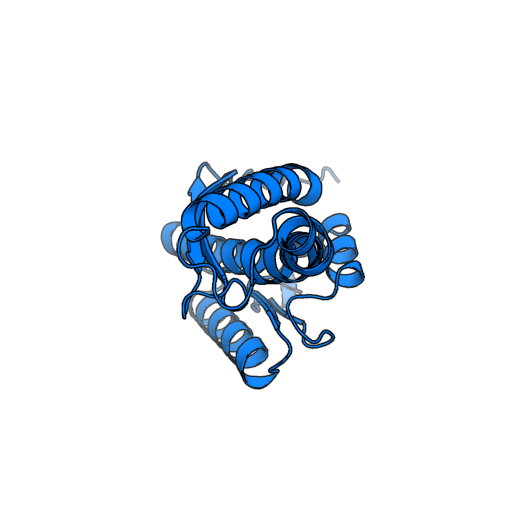N 1
ATOM 839 C CA . HIS A 1 106 ? 12.710 2.612 -21.859 1.00 96.56 106 HIS A CA 1
ATOM 840 C C . HIS A 1 106 ? 14.225 2.638 -21.597 1.00 96.56 106 HIS A C 1
ATOM 842 O O . HIS A 1 106 ? 14.810 3.711 -21.477 1.00 96.56 106 HIS A O 1
ATOM 848 N N . GLY A 1 107 ? 14.881 1.472 -21.521 1.00 96.69 107 GLY A N 1
ATOM 849 C CA . GLY A 1 107 ? 16.321 1.367 -21.261 1.00 96.69 107 GLY A CA 1
ATOM 850 C C . GLY A 1 107 ? 16.741 1.798 -19.850 1.00 96.69 107 GLY A C 1
ATOM 851 O O . GLY A 1 107 ? 17.881 2.213 -19.658 1.00 96.69 107 GLY A O 1
ATOM 852 N N . ILE A 1 108 ? 15.839 1.707 -18.870 1.00 97.62 108 ILE A N 1
ATOM 853 C CA . ILE A 1 108 ? 16.066 2.135 -17.483 1.00 97.62 108 ILE A CA 1
ATOM 854 C C . ILE A 1 108 ? 16.653 0.971 -16.672 1.00 97.62 108 ILE A C 1
ATOM 856 O O . ILE A 1 108 ? 16.087 -0.122 -16.657 1.00 97.62 108 ILE A O 1
ATOM 860 N N . ASP A 1 109 ? 17.745 1.205 -15.934 1.00 96.62 109 ASP A N 1
ATOM 861 C CA . ASP A 1 109 ? 18.207 0.277 -14.890 1.00 96.62 109 ASP A CA 1
ATOM 862 C C . ASP A 1 109 ? 17.360 0.491 -13.622 1.00 96.62 109 ASP A C 1
ATOM 864 O O . ASP A 1 109 ? 17.485 1.520 -12.948 1.00 96.62 109 ASP A O 1
ATOM 868 N N . PRO A 1 110 ? 16.504 -0.466 -13.233 1.00 95.38 110 PRO A N 1
ATOM 869 C CA . PRO A 1 110 ? 15.589 -0.267 -12.119 1.00 95.38 110 PRO A CA 1
ATOM 870 C C . PRO A 1 110 ? 16.295 -0.271 -10.749 1.00 95.38 110 PRO A C 1
ATOM 872 O O . PRO A 1 110 ? 15.683 0.080 -9.734 1.00 95.38 110 PRO A O 1
ATOM 875 N N . PHE A 1 111 ? 17.578 -0.640 -10.695 1.00 94.81 111 PHE A N 1
ATOM 876 C CA . PHE A 1 111 ? 18.424 -0.548 -9.504 1.00 94.81 111 PHE A CA 1
ATOM 877 C C . PHE A 1 111 ? 19.275 0.730 -9.479 1.00 94.81 111 PHE A C 1
ATOM 879 O O . PHE A 1 111 ? 19.921 1.005 -8.464 1.00 94.81 111 PHE A O 1
ATOM 886 N N . LYS A 1 112 ? 19.274 1.511 -10.569 1.00 95.75 112 LYS A N 1
ATOM 887 C CA . LYS A 1 112 ? 19.990 2.785 -10.719 1.00 95.75 112 LYS A CA 1
ATOM 888 C C . LYS A 1 112 ? 19.180 3.754 -11.582 1.00 95.75 112 LYS A C 1
ATOM 890 O O . LYS A 1 112 ? 19.489 3.974 -12.744 1.00 95.75 112 LYS A O 1
ATOM 895 N N . LEU A 1 113 ? 18.174 4.378 -10.978 1.00 95.25 113 LEU A N 1
ATOM 896 C CA . LEU A 1 113 ? 17.245 5.267 -11.678 1.00 95.25 113 LEU A CA 1
ATOM 897 C C . LEU A 1 113 ? 17.930 6.523 -12.234 1.00 95.25 113 LEU A C 1
ATOM 899 O O . LEU A 1 113 ? 17.645 6.919 -13.355 1.00 95.25 113 LEU A O 1
ATOM 903 N N . GLN A 1 114 ? 18.830 7.139 -11.459 1.00 94.19 114 GLN A N 1
ATOM 904 C CA . GLN A 1 114 ? 19.613 8.314 -11.863 1.00 94.19 114 GLN A CA 1
ATOM 905 C C . GLN A 1 114 ? 18.714 9.425 -12.452 1.00 94.19 114 GLN A C 1
ATOM 907 O O . GLN A 1 114 ? 17.818 9.913 -11.762 1.00 94.19 114 GLN A O 1
ATOM 912 N N . GLU A 1 115 ? 18.934 9.830 -13.703 1.00 95.50 115 GLU A N 1
ATOM 913 C CA . GLU A 1 115 ? 18.147 10.836 -14.421 1.00 95.50 115 GLU A CA 1
ATOM 914 C C . GLU A 1 115 ? 16.677 10.440 -14.642 1.00 95.50 115 GLU A C 1
ATOM 916 O O . GLU A 1 115 ? 15.825 11.319 -14.767 1.00 95.50 115 GLU A O 1
ATOM 921 N N . HIS A 1 116 ? 16.352 9.145 -14.606 1.00 96.62 116 HIS A N 1
ATOM 922 C CA . HIS A 1 116 ? 14.991 8.635 -14.792 1.00 96.62 116 HIS A CA 1
ATOM 923 C C . HIS A 1 116 ? 14.143 8.684 -13.516 1.00 96.62 116 HIS A C 1
ATOM 925 O O . HIS A 1 116 ? 12.982 8.283 -13.533 1.00 96.62 116 HIS A O 1
ATOM 931 N N . LEU A 1 117 ? 14.676 9.166 -12.386 1.00 95.56 117 LEU A N 1
ATOM 932 C CA . LEU A 1 117 ? 13.963 9.140 -11.104 1.00 95.56 117 LEU A CA 1
ATOM 933 C C . LEU A 1 117 ? 12.574 9.798 -11.171 1.00 95.56 117 LEU A C 1
ATOM 935 O O . LEU A 1 117 ? 11.613 9.246 -10.636 1.00 95.56 117 LEU A O 1
ATOM 939 N N . GLU A 1 118 ? 12.460 10.971 -11.796 1.00 95.19 118 GLU A N 1
ATOM 940 C CA . GLU A 1 118 ? 11.176 11.679 -11.895 1.00 95.19 118 GLU A CA 1
ATOM 941 C C . GLU A 1 118 ? 10.223 11.010 -12.894 1.00 95.19 118 GLU A C 1
ATOM 943 O O . GLU A 1 118 ? 9.032 10.895 -12.614 1.00 95.19 118 GLU A O 1
ATOM 948 N N . GLU A 1 119 ? 10.746 10.476 -14.001 1.00 96.69 119 GLU A N 1
ATOM 949 C CA . GLU A 1 119 ? 9.969 9.685 -14.961 1.00 96.69 119 GLU A CA 1
ATOM 950 C C . GLU A 1 119 ? 9.342 8.456 -14.283 1.00 96.69 119 GLU A C 1
ATOM 952 O O . GLU A 1 119 ? 8.136 8.221 -14.376 1.00 96.69 119 GLU A O 1
ATOM 957 N N . VAL A 1 120 ? 10.142 7.710 -13.517 1.00 97.31 120 VAL A N 1
ATOM 958 C CA . VAL A 1 120 ? 9.687 6.514 -12.800 1.00 97.31 120 VAL A CA 1
ATOM 959 C C . VAL A 1 120 ? 8.704 6.867 -11.685 1.00 97.31 120 VAL A C 1
ATOM 961 O O . VAL A 1 120 ? 7.730 6.142 -11.473 1.00 97.31 120 VAL A O 1
ATOM 964 N N . LYS A 1 121 ? 8.887 7.996 -10.989 1.00 96.38 121 LYS A N 1
ATOM 965 C CA . LYS A 1 121 ? 7.893 8.477 -10.015 1.00 96.38 121 LYS A CA 1
ATOM 966 C C . LYS A 1 121 ? 6.550 8.771 -10.670 1.00 96.38 121 LYS A C 1
ATOM 968 O O . LYS A 1 121 ? 5.531 8.375 -10.109 1.00 96.38 121 LYS A O 1
ATOM 973 N N . GLU A 1 122 ? 6.533 9.430 -11.826 1.00 96.38 122 GLU A N 1
ATOM 974 C CA . GLU A 1 122 ? 5.289 9.717 -12.547 1.00 96.38 122 GLU A CA 1
ATOM 975 C C . GLU A 1 122 ? 4.632 8.438 -13.082 1.00 96.38 122 GLU A C 1
ATOM 977 O O . GLU A 1 122 ? 3.414 8.281 -12.950 1.00 96.38 122 GLU A O 1
ATOM 982 N N . PHE A 1 123 ? 5.421 7.470 -13.567 1.00 97.50 123 PHE A N 1
ATOM 983 C CA . PHE A 1 123 ? 4.917 6.137 -13.911 1.00 97.50 123 PHE A CA 1
ATOM 984 C C . PHE A 1 123 ? 4.213 5.480 -12.715 1.00 97.50 123 PHE A C 1
ATOM 986 O O . PHE A 1 123 ? 3.042 5.099 -12.814 1.00 97.50 123 PHE A O 1
ATOM 993 N N . TYR A 1 124 ? 4.888 5.398 -11.561 1.00 98.06 124 TYR A N 1
ATOM 994 C CA . TYR A 1 124 ? 4.309 4.796 -10.358 1.00 98.06 124 TYR A CA 1
ATOM 995 C C . TYR A 1 124 ? 3.075 5.559 -9.882 1.00 98.06 124 TYR A C 1
ATOM 997 O O . TYR A 1 124 ? 2.067 4.940 -9.552 1.00 98.06 124 TYR A O 1
ATOM 1005 N N . LYS A 1 125 ? 3.120 6.894 -9.870 1.00 97.31 125 LYS A N 1
ATOM 1006 C CA . LYS A 1 125 ? 1.998 7.737 -9.447 1.00 97.31 125 LYS A CA 1
ATOM 1007 C C . LYS A 1 125 ? 0.755 7.462 -10.281 1.00 97.31 125 LYS A C 1
ATOM 1009 O O . LYS A 1 125 ? -0.303 7.203 -9.714 1.00 97.31 125 LYS A O 1
ATOM 1014 N N . LYS A 1 126 ? 0.895 7.446 -11.609 1.00 97.38 126 LYS A N 1
ATOM 1015 C CA . LYS A 1 126 ? -0.208 7.157 -12.529 1.00 97.38 126 LYS A CA 1
ATOM 1016 C C . LYS A 1 126 ? -0.794 5.766 -12.281 1.00 97.38 126 LYS A C 1
ATOM 1018 O O . LYS A 1 126 ? -2.001 5.639 -12.085 1.00 97.38 126 LYS A O 1
ATOM 1023 N N . ARG A 1 127 ? 0.052 4.732 -12.236 1.00 98.19 127 ARG A N 1
ATOM 1024 C CA . ARG A 1 127 ? -0.400 3.346 -12.034 1.00 98.19 127 ARG A CA 1
ATOM 1025 C C . ARG A 1 127 ? -1.047 3.124 -10.671 1.00 98.19 127 ARG A C 1
ATOM 1027 O O . ARG A 1 127 ? -2.050 2.423 -10.575 1.00 98.19 127 ARG A O 1
ATOM 1034 N N . LEU A 1 128 ? -0.516 3.746 -9.621 1.00 98.12 128 LEU A N 1
ATOM 1035 C CA . LEU A 1 128 ? -1.103 3.670 -8.287 1.00 98.12 128 LEU A CA 1
ATOM 1036 C C . LEU A 1 128 ? -2.458 4.364 -8.219 1.00 98.12 128 LEU A C 1
ATOM 1038 O O . LEU A 1 128 ? -3.361 3.815 -7.600 1.00 98.12 128 LEU A O 1
ATOM 1042 N N . SER A 1 129 ? -2.632 5.518 -8.868 1.00 97.19 129 SER A N 1
ATOM 1043 C CA . SER A 1 129 ? -3.941 6.170 -8.966 1.00 97.19 129 SER A CA 1
ATOM 1044 C C . SER A 1 129 ? -4.968 5.290 -9.687 1.00 97.19 129 SER A C 1
ATOM 1046 O O . SER A 1 129 ? -6.070 5.114 -9.173 1.00 97.19 129 SER A O 1
ATOM 1048 N N . GLU A 1 130 ? -4.592 4.666 -10.810 1.00 98.00 130 GLU A N 1
ATOM 1049 C CA . GLU A 1 130 ? -5.453 3.722 -11.545 1.00 98.00 130 GLU A CA 1
ATOM 1050 C C . GLU A 1 130 ? -5.860 2.520 -10.670 1.00 98.00 130 GLU A C 1
ATOM 1052 O O . GLU A 1 130 ? -7.024 2.118 -10.641 1.00 98.00 130 GLU A O 1
ATOM 1057 N N . LEU A 1 131 ? -4.910 1.939 -9.929 1.00 98.12 131 LEU A N 1
ATOM 1058 C CA . LEU A 1 131 ? -5.175 0.795 -9.055 1.00 98.12 131 LEU A CA 1
ATOM 1059 C C . LEU A 1 131 ? -5.963 1.170 -7.796 1.00 98.12 131 LEU A C 1
ATOM 1061 O O . LEU A 1 131 ? -6.802 0.379 -7.366 1.00 98.12 131 LEU A O 1
ATOM 1065 N N . LEU A 1 132 ? -5.723 2.349 -7.219 1.00 97.38 132 LEU A N 1
ATOM 1066 C CA . LEU A 1 132 ? -6.492 2.875 -6.090 1.00 97.38 132 LEU A CA 1
ATOM 1067 C C . LEU A 1 132 ? -7.970 2.984 -6.454 1.00 97.38 132 LEU A C 1
ATOM 1069 O O . LEU A 1 132 ? -8.815 2.475 -5.720 1.00 97.38 132 LEU A O 1
ATOM 1073 N N . GLU A 1 133 ? -8.273 3.575 -7.608 1.00 97.25 133 GLU A N 1
ATOM 1074 C CA . GLU A 1 133 ? -9.639 3.674 -8.114 1.00 97.25 133 GLU A CA 1
ATOM 1075 C C . GLU A 1 133 ? -10.215 2.283 -8.406 1.00 97.25 133 GLU A C 1
ATOM 1077 O O . GLU A 1 133 ? -11.263 1.913 -7.880 1.00 97.25 133 GLU A O 1
ATOM 1082 N N . LYS A 1 134 ? -9.495 1.460 -9.177 1.00 97.50 134 LYS A N 1
ATOM 1083 C CA . LYS A 1 134 ? -9.984 0.148 -9.623 1.00 97.50 134 LYS A CA 1
ATOM 1084 C C . LYS A 1 134 ? -10.232 -0.836 -8.479 1.00 97.50 134 LYS A C 1
ATOM 1086 O O . LYS A 1 134 ? -11.197 -1.596 -8.528 1.00 97.50 134 LYS A O 1
ATOM 1091 N N . LYS A 1 135 ? -9.333 -0.895 -7.494 1.00 97.12 135 LYS A N 1
ATOM 1092 C CA . LYS A 1 135 ? -9.389 -1.890 -6.411 1.00 97.12 135 LYS A CA 1
ATOM 1093 C C . LYS A 1 135 ? -10.120 -1.335 -5.192 1.00 97.12 135 LYS A C 1
ATOM 1095 O O . LYS A 1 135 ? -11.008 -1.998 -4.658 1.00 97.12 135 LYS A O 1
ATOM 1100 N N . LEU A 1 136 ? -9.787 -0.123 -4.764 1.00 95.81 136 LEU A N 1
ATOM 1101 C CA . LEU A 1 136 ? -10.292 0.449 -3.514 1.00 95.81 136 LEU A CA 1
ATOM 1102 C C . LEU A 1 136 ? -11.364 1.528 -3.723 1.00 95.81 136 LEU A C 1
ATOM 1104 O O . LEU A 1 136 ? -11.843 2.093 -2.745 1.00 95.81 136 LEU A O 1
ATOM 1108 N N . GLY A 1 137 ? -11.744 1.856 -4.964 1.00 95.81 137 GLY A N 1
ATOM 1109 C CA . GLY A 1 137 ? -12.647 2.982 -5.230 1.00 95.81 137 GLY A CA 1
ATOM 1110 C C . GLY A 1 137 ? -12.077 4.316 -4.741 1.00 95.81 137 GLY A C 1
ATOM 1111 O O . GLY A 1 137 ? -12.839 5.220 -4.413 1.00 95.81 137 GLY A O 1
ATOM 1112 N N . SER A 1 138 ? -10.748 4.408 -4.613 1.00 96.12 138 SER A N 1
ATOM 1113 C CA . SER A 1 138 ? -10.030 5.521 -3.978 1.00 96.12 138 SER A CA 1
ATOM 1114 C C . SER A 1 138 ? -10.492 5.821 -2.546 1.00 96.12 138 SER A C 1
ATOM 1116 O O . SER A 1 138 ? -10.394 6.959 -2.089 1.00 96.12 138 SER A O 1
ATOM 1118 N N . GLN A 1 139 ? -10.999 4.816 -1.825 1.00 95.75 139 GLN A N 1
ATOM 1119 C CA . GLN A 1 139 ? -11.541 4.978 -0.479 1.00 95.75 139 GLN A CA 1
ATOM 1120 C C . GLN A 1 139 ? -11.106 3.858 0.471 1.00 95.75 139 GLN A C 1
ATOM 1122 O O . GLN A 1 139 ? -10.836 2.727 0.075 1.00 95.75 139 GLN A O 1
ATOM 1127 N N . LEU A 1 140 ? -11.074 4.178 1.763 1.00 96.12 140 LEU A N 1
ATOM 1128 C CA . LEU A 1 140 ? -10.968 3.213 2.854 1.00 96.12 140 LEU A CA 1
ATOM 1129 C C . LEU A 1 140 ? -11.939 3.642 3.953 1.00 96.12 140 LEU A C 1
ATOM 1131 O O . LEU A 1 140 ? -11.864 4.775 4.426 1.00 96.12 140 LEU A O 1
ATOM 1135 N N . ARG A 1 141 ? -12.862 2.759 4.361 1.00 93.50 141 ARG A N 1
ATOM 1136 C CA . ARG A 1 141 ? -13.843 3.039 5.433 1.00 93.50 141 ARG A CA 1
ATOM 1137 C C . ARG A 1 141 ? -14.664 4.310 5.191 1.00 93.50 141 ARG A C 1
ATOM 1139 O O . ARG A 1 141 ? -14.932 5.094 6.100 1.00 93.50 141 ARG A O 1
ATOM 1146 N N . GLY A 1 142 ? -15.017 4.548 3.928 1.00 91.50 142 GLY A N 1
ATOM 1147 C CA . GLY A 1 142 ? -15.767 5.727 3.491 1.00 91.50 142 GLY A CA 1
ATOM 1148 C C . GLY A 1 142 ? -14.982 7.045 3.493 1.00 91.50 142 GLY A C 1
ATOM 1149 O O . GLY A 1 142 ? -15.583 8.079 3.221 1.00 91.50 142 GLY A O 1
ATOM 1150 N N . ARG A 1 143 ? -13.675 7.024 3.781 1.00 95.31 143 ARG A N 1
ATOM 1151 C CA . ARG A 1 143 ? -12.767 8.175 3.661 1.00 95.31 143 ARG A CA 1
ATOM 1152 C C . ARG A 1 143 ? -12.021 8.111 2.336 1.00 95.31 143 ARG A C 1
ATOM 1154 O O . ARG A 1 143 ? -11.620 7.025 1.920 1.00 95.31 143 ARG A O 1
ATOM 1161 N N . GLU A 1 144 ? -11.819 9.253 1.694 1.00 97.31 144 GLU A N 1
ATOM 1162 C CA . GLU A 1 144 ? -11.075 9.334 0.434 1.00 97.31 144 GLU A CA 1
ATOM 1163 C C . GLU A 1 144 ? -9.575 9.208 0.680 1.00 97.31 144 GLU A C 1
ATOM 1165 O O . GLU A 1 144 ? -9.040 9.810 1.609 1.00 97.31 144 GLU A O 1
ATOM 1170 N N . ILE A 1 145 ? -8.902 8.419 -0.157 1.00 97.81 145 ILE A N 1
ATOM 1171 C CA . ILE A 1 145 ? -7.453 8.233 -0.136 1.00 97.81 145 ILE A CA 1
ATOM 1172 C C . ILE A 1 145 ? -6.825 9.199 -1.141 1.00 97.81 145 ILE A C 1
ATOM 1174 O O . ILE A 1 145 ? -7.003 9.047 -2.349 1.00 97.81 145 ILE A O 1
ATOM 1178 N N . HIS A 1 146 ? -6.007 10.134 -0.660 1.00 96.50 146 HIS A N 1
ATOM 1179 C CA . HIS A 1 146 ? -5.214 11.015 -1.517 1.00 96.50 146 HIS A CA 1
ATOM 1180 C C . HIS A 1 146 ? -3.740 10.640 -1.462 1.00 96.50 146 HIS A C 1
ATOM 1182 O O . HIS A 1 146 ? -3.111 10.652 -0.404 1.00 96.50 146 HIS A O 1
ATOM 1188 N N . LEU A 1 147 ? -3.176 10.318 -2.621 1.00 96.69 147 LEU A N 1
ATOM 1189 C CA . LEU A 1 147 ? -1.756 10.037 -2.776 1.00 96.69 147 LEU A CA 1
ATOM 1190 C C . LEU A 1 147 ? -0.954 11.345 -2.687 1.00 96.69 147 LEU A C 1
ATOM 1192 O O . LEU A 1 147 ? -1.173 12.251 -3.487 1.00 96.69 147 LEU A O 1
ATOM 1196 N N . GLN A 1 148 ? -0.017 11.436 -1.741 1.00 95.31 148 GLN A N 1
ATOM 1197 C CA . GLN A 1 148 ? 0.730 12.672 -1.473 1.00 95.31 148 GLN A CA 1
ATOM 1198 C C . GLN A 1 148 ? 2.139 12.628 -2.063 1.00 95.31 148 GLN A C 1
ATOM 1200 O O . GLN A 1 148 ? 2.520 13.466 -2.881 1.00 95.31 148 GLN A O 1
ATOM 1205 N N . LYS A 1 149 ? 2.944 11.641 -1.655 1.00 95.06 149 LYS A N 1
ATOM 1206 C CA . LYS A 1 149 ? 4.360 11.581 -2.035 1.00 95.06 149 LYS A CA 1
ATOM 1207 C C . LYS A 1 149 ? 4.816 10.152 -2.254 1.00 95.06 149 LYS A C 1
ATOM 1209 O O . LYS A 1 149 ? 4.588 9.298 -1.406 1.00 95.06 149 LYS A O 1
ATOM 1214 N N . ILE A 1 150 ? 5.545 9.940 -3.345 1.00 95.56 150 ILE A N 1
ATOM 1215 C CA . ILE A 1 150 ? 6.256 8.696 -3.650 1.00 95.56 150 ILE A CA 1
ATOM 1216 C C . ILE A 1 150 ? 7.753 8.919 -3.468 1.00 95.56 150 ILE A C 1
ATOM 1218 O O . ILE A 1 150 ? 8.295 9.974 -3.818 1.00 95.56 150 ILE A O 1
ATOM 1222 N N . ARG A 1 151 ? 8.427 7.927 -2.890 1.00 94.62 151 ARG A N 1
ATOM 1223 C CA . ARG A 1 151 ? 9.872 7.924 -2.689 1.00 94.62 151 ARG A CA 1
ATOM 1224 C C . ARG A 1 151 ? 10.455 6.570 -3.046 1.00 94.62 151 ARG A C 1
ATOM 1226 O O . ARG A 1 151 ? 9.883 5.534 -2.726 1.00 94.62 151 ARG A O 1
ATOM 1233 N N . PHE A 1 152 ? 11.645 6.638 -3.617 1.00 95.56 152 PHE A N 1
ATOM 1234 C CA . PHE A 1 152 ? 12.537 5.512 -3.816 1.00 95.56 152 PHE A CA 1
ATOM 1235 C C . PHE A 1 152 ? 13.793 5.744 -2.985 1.00 95.56 152 PHE A C 1
ATOM 1237 O O . PHE A 1 152 ? 14.247 6.885 -2.852 1.00 95.56 152 PHE A O 1
ATOM 1244 N N . SER A 1 153 ? 14.337 4.678 -2.411 1.00 92.00 153 SER A N 1
ATOM 1245 C CA . SER A 1 153 ? 15.570 4.739 -1.623 1.00 92.00 153 SER A CA 1
ATOM 1246 C C . SER A 1 153 ? 16.737 4.166 -2.424 1.00 92.00 153 SER A C 1
ATOM 1248 O O . SER A 1 153 ? 16.543 3.335 -3.308 1.00 92.00 153 SER A O 1
ATOM 1250 N N . TRP A 1 154 ? 17.960 4.603 -2.113 1.00 91.75 154 TRP A N 1
ATOM 1251 C CA . TRP A 1 154 ? 19.195 4.053 -2.700 1.00 91.75 154 TRP A CA 1
ATOM 1252 C C . TRP A 1 154 ? 19.297 4.164 -4.227 1.00 91.75 154 TRP A C 1
ATOM 1254 O O . TRP A 1 154 ? 20.001 3.380 -4.851 1.00 91.75 154 TRP A O 1
ATOM 1264 N N . ASN A 1 155 ? 18.611 5.145 -4.823 1.00 91.69 155 ASN A N 1
ATOM 1265 C CA . ASN A 1 155 ? 18.543 5.330 -6.274 1.00 91.69 155 ASN A CA 1
ATOM 1266 C C . ASN A 1 155 ? 17.965 4.114 -7.036 1.00 91.69 155 ASN A C 1
ATOM 1268 O O . ASN A 1 155 ? 18.256 3.946 -8.214 1.00 91.69 155 ASN A O 1
ATOM 1272 N N . GLY A 1 156 ? 17.145 3.274 -6.395 1.00 94.12 156 GLY A N 1
ATOM 1273 C CA . GLY A 1 156 ? 16.522 2.106 -7.026 1.00 94.12 156 GLY A CA 1
ATOM 1274 C C . GLY A 1 156 ? 15.031 2.002 -6.713 1.00 94.12 156 GLY A C 1
ATOM 1275 O O . GLY A 1 156 ? 14.584 2.406 -5.640 1.00 94.12 156 GLY A O 1
ATOM 1276 N N . ALA A 1 157 ? 14.260 1.418 -7.631 1.00 94.19 157 ALA A N 1
ATOM 1277 C CA . ALA A 1 157 ? 12.807 1.284 -7.493 1.00 94.19 157 ALA A CA 1
ATOM 1278 C C . ALA A 1 157 ? 12.370 0.262 -6.423 1.00 94.19 157 ALA A C 1
ATOM 1280 O O . ALA A 1 157 ? 11.213 0.255 -6.015 1.00 94.19 157 ALA A O 1
ATOM 1281 N N . PHE A 1 158 ? 13.300 -0.570 -5.940 1.00 91.19 158 PHE A N 1
ATOM 1282 C CA . PHE A 1 158 ? 13.006 -1.706 -5.061 1.00 91.19 158 PHE A CA 1
ATOM 1283 C C . PHE A 1 158 ? 12.464 -1.286 -3.690 1.00 91.19 158 PHE A C 1
ATOM 1285 O O . PHE A 1 158 ? 11.525 -1.885 -3.168 1.00 91.19 158 PHE A O 1
ATOM 1292 N N . TYR A 1 159 ? 13.061 -0.246 -3.102 1.00 89.81 159 TYR A N 1
ATOM 1293 C CA . TYR A 1 159 ? 12.663 0.279 -1.798 1.00 89.81 159 TYR A CA 1
ATOM 1294 C C . TYR A 1 159 ? 11.713 1.455 -1.988 1.00 89.81 159 TYR A C 1
ATOM 1296 O O . TYR A 1 159 ? 12.124 2.622 -1.975 1.00 89.81 159 TYR A O 1
ATOM 1304 N N . PHE A 1 160 ? 10.445 1.116 -2.179 1.00 93.06 160 PHE A N 1
ATOM 1305 C CA . PHE A 1 160 ? 9.351 2.055 -2.357 1.00 93.06 160 PHE A CA 1
ATOM 1306 C C . PHE A 1 160 ? 8.779 2.519 -1.011 1.00 93.06 160 PHE A C 1
ATOM 1308 O O . PHE A 1 160 ? 8.591 1.734 -0.084 1.00 93.06 160 PHE A O 1
ATOM 1315 N N . ALA A 1 161 ? 8.460 3.807 -0.910 1.00 94.06 161 ALA A N 1
ATOM 1316 C CA . ALA A 1 161 ? 7.692 4.358 0.196 1.00 94.06 161 ALA A CA 1
ATOM 1317 C C . ALA A 1 161 ? 6.677 5.381 -0.309 1.00 94.06 161 ALA A C 1
ATOM 1319 O O . ALA A 1 161 ? 6.951 6.165 -1.221 1.00 94.06 161 ALA A O 1
ATOM 1320 N N . VAL A 1 162 ? 5.528 5.418 0.359 1.00 96.50 162 VAL A N 1
ATOM 1321 C CA . VAL A 1 162 ? 4.426 6.312 0.020 1.00 96.50 162 VAL A CA 1
ATOM 1322 C C . VAL A 1 162 ? 3.880 7.023 1.248 1.00 96.50 162 VAL A C 1
ATOM 1324 O O . VAL A 1 162 ? 3.822 6.456 2.346 1.00 96.50 162 VAL A O 1
ATOM 1327 N N . ASP A 1 163 ? 3.469 8.268 1.038 1.00 96.81 163 ASP A N 1
ATOM 1328 C CA . ASP A 1 163 ? 2.566 8.981 1.930 1.00 96.81 163 ASP A CA 1
ATOM 1329 C C . ASP A 1 163 ? 1.218 9.150 1.239 1.00 96.81 163 ASP A C 1
ATOM 1331 O O . ASP A 1 16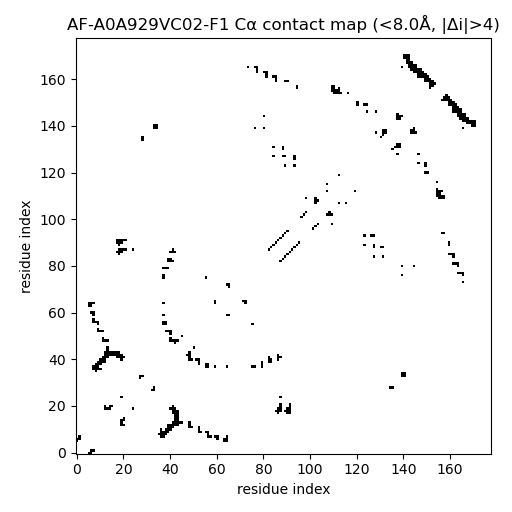3 ? 1.145 9.484 0.051 1.00 96.81 163 ASP A O 1
ATOM 1335 N N . CYS A 1 164 ? 0.160 8.953 2.010 1.00 97.38 164 CYS A N 1
ATOM 1336 C CA . CYS A 1 164 ? -1.199 9.270 1.622 1.00 97.38 164 CYS A CA 1
ATOM 1337 C C . CYS A 1 164 ? -1.909 9.966 2.781 1.00 97.38 164 CYS A C 1
ATOM 1339 O O . CYS A 1 164 ? -1.430 9.960 3.916 1.00 97.38 164 CYS A O 1
ATOM 1341 N N . GLU A 1 165 ? -3.059 10.541 2.478 1.00 97.31 165 GLU A N 1
ATOM 1342 C CA . GLU A 1 165 ? -3.939 11.192 3.435 1.00 97.31 165 GLU A CA 1
ATOM 1343 C C . GLU A 1 165 ? -5.346 10.616 3.304 1.00 97.31 165 GLU A C 1
ATOM 1345 O O . GLU A 1 165 ? -5.785 10.311 2.193 1.00 97.31 165 GLU A O 1
ATOM 1350 N N . LEU A 1 166 ? -6.037 10.471 4.436 1.00 97.06 166 LEU A N 1
ATOM 1351 C CA . LEU A 1 166 ? -7.456 10.140 4.471 1.00 97.06 166 LEU A CA 1
ATOM 1352 C C . LEU A 1 166 ? -8.276 11.386 4.798 1.00 97.06 166 LEU A C 1
ATOM 1354 O O . LEU A 1 166 ? -8.122 11.954 5.881 1.00 97.06 166 LEU A O 1
ATOM 1358 N N . THR A 1 167 ? -9.185 11.777 3.907 1.00 93.50 167 THR A N 1
ATOM 1359 C CA . THR A 1 167 ? -10.072 12.936 4.108 1.00 93.50 167 THR A CA 1
ATOM 1360 C C . THR A 1 167 ? -11.551 12.528 4.132 1.00 93.50 167 THR A C 1
ATOM 1362 O O . THR A 1 167 ? -11.914 11.380 3.866 1.00 93.50 167 THR A O 1
ATOM 1365 N N . GLY A 1 168 ? -12.420 13.467 4.520 1.00 85.50 168 GLY A N 1
ATOM 1366 C CA . GLY A 1 168 ? -13.865 13.252 4.647 1.00 85.50 168 GLY A CA 1
ATOM 1367 C C . GLY A 1 168 ? -14.295 12.746 6.027 1.00 85.50 168 GLY A C 1
ATOM 1368 O O . GLY A 1 168 ? -13.510 12.714 6.975 1.00 85.50 168 GLY A O 1
ATOM 1369 N N . SER A 1 169 ? -15.565 12.374 6.163 1.00 71.38 169 SER A N 1
ATOM 1370 C CA . SER A 1 169 ? -16.106 11.697 7.347 1.00 71.38 169 SER A CA 1
ATOM 1371 C C . SER A 1 169 ? -16.357 10.233 7.013 1.00 71.38 169 SER A C 1
ATOM 1373 O O . SER A 1 169 ? -16.867 9.943 5.932 1.00 71.38 169 SER A O 1
ATOM 1375 N N . ALA A 1 170 ? -16.037 9.318 7.932 1.00 64.38 170 ALA A N 1
ATOM 1376 C CA . ALA A 1 170 ? -16.425 7.920 7.774 1.00 64.38 170 ALA A CA 1
ATOM 1377 C C . ALA A 1 170 ? -17.939 7.863 7.519 1.00 64.38 170 ALA A C 1
ATOM 1379 O O . ALA A 1 170 ? -18.714 8.442 8.282 1.00 64.38 170 ALA A O 1
ATOM 1380 N N . LYS A 1 171 ? -18.366 7.226 6.424 1.00 55.31 171 LYS A N 1
ATOM 1381 C CA . LYS A 1 171 ? -19.792 6.947 6.242 1.00 55.31 171 LYS A CA 1
ATOM 1382 C C . LYS A 1 171 ? -20.197 6.031 7.390 1.00 55.31 171 LYS A C 1
ATOM 1384 O O . LYS A 1 171 ? -19.551 5.002 7.588 1.00 55.31 171 LYS A O 1
ATOM 1389 N N . GLU A 1 172 ? -21.225 6.409 8.149 1.00 42.12 172 GLU A N 1
ATOM 1390 C CA . GLU A 1 172 ? -21.867 5.471 9.068 1.00 42.12 172 GLU A CA 1
ATOM 1391 C C . GLU A 1 172 ? -22.178 4.213 8.259 1.00 42.12 172 GLU A C 1
ATOM 1393 O O . GLU A 1 172 ? -22.795 4.299 7.192 1.00 42.12 172 GLU A O 1
ATOM 1398 N N . ALA A 1 173 ? -21.659 3.065 8.706 1.00 44.75 173 ALA A N 1
ATOM 1399 C CA . ALA A 1 173 ? -21.993 1.787 8.108 1.00 44.75 173 ALA A CA 1
ATOM 1400 C C . ALA A 1 173 ? -23.517 1.686 8.164 1.00 44.75 173 ALA A C 1
ATOM 1402 O O . ALA A 1 173 ? -24.087 1.585 9.251 1.00 44.75 173 ALA A O 1
ATOM 1403 N N . GLY A 1 174 ? -24.156 1.846 7.001 1.00 38.25 174 GLY A N 1
ATOM 1404 C CA . GLY A 1 174 ? -25.602 1.895 6.885 1.00 38.25 174 GLY A CA 1
ATOM 1405 C C . GLY A 1 174 ? -26.184 0.724 7.653 1.00 38.25 174 GLY A C 1
ATOM 1406 O O . GLY A 1 174 ? -25.755 -0.415 7.455 1.00 38.25 174 GLY A O 1
ATOM 1407 N N . GLY A 1 175 ? -27.099 1.031 8.573 1.00 34.81 175 GLY A N 1
ATOM 1408 C CA . GLY A 1 175 ? -27.848 0.022 9.294 1.00 34.81 175 GLY A CA 1
ATOM 1409 C C . GLY A 1 175 ? -28.379 -0.983 8.285 1.00 34.81 175 GLY A C 1
ATOM 1410 O O . GLY A 1 175 ? -29.168 -0.629 7.411 1.00 34.81 175 GLY A O 1
ATOM 1411 N N . ALA A 1 176 ? -27.897 -2.218 8.382 1.00 35.38 176 ALA A N 1
ATOM 1412 C CA . ALA A 1 176 ? -28.560 -3.337 7.754 1.00 35.38 176 ALA A CA 1
ATOM 1413 C C . ALA A 1 176 ? -29.968 -3.372 8.355 1.00 35.38 176 ALA A C 1
ATOM 1415 O O . ALA A 1 176 ? -30.144 -3.709 9.531 1.00 35.38 176 ALA A O 1
ATOM 1416 N N . GLU A 1 177 ? -30.953 -2.918 7.581 1.00 35.94 177 GLU A N 1
ATOM 1417 C CA . GLU A 1 177 ? -32.348 -3.196 7.880 1.00 35.94 177 GLU A CA 1
ATOM 1418 C C . GLU A 1 177 ? -32.501 -4.715 8.013 1.00 35.94 177 GLU A C 1
ATOM 1420 O O . GLU A 1 177 ? -31.937 -5.494 7.241 1.00 35.94 177 GLU A O 1
ATOM 1425 N N . ARG A 1 178 ? -33.175 -5.083 9.100 1.00 37.44 178 ARG A N 1
ATOM 1426 C CA . ARG A 1 178 ? -33.435 -6.447 9.556 1.00 37.44 178 ARG A CA 1
ATOM 1427 C C . ARG A 1 178 ? -34.341 -7.212 8.605 1.00 37.44 178 ARG A C 1
ATOM 1429 O O . ARG A 1 178 ? -35.254 -6.572 8.041 1.00 37.44 178 ARG A O 1
#

Nearest PDB structures (foldseek):
  8iol-assembly1_B  TM=3.116E-01  e=4.789E+00  Synechococcus elongatus PCC 6301

Mean predicted aligned error: 4.93 Å

Secondary structure (DSSP, 8-state):
-HHHH----EEEE-SSSSS--HHHHHHHHHTTHHHH-SEEEE-S-HHHHHHHHHHHHHHHHHTGGGTT-HHHHHHHHHHHHHHIIIIIIIIIIIHHHIIIIIHHHHT--TT--GGGHHHHHHHHHHHHHHHHHHHHTTEETTEEEEEEEEEEETTEEEEEEEEEEEES-PPP------